Protein AF-A0A9Q9ZU65-F1 (afdb_monomer_lite)

InterPro domains:
  IPR003599 Immunoglobulin domain subtype [SM00409] (17-124)
  IPR003599 Immunoglobulin domain subtype [SM00409] (127-233)
  IPR007110 Immunoglobulin-like domain [PS50835] (27-116)
  IPR007110 Immunoglobulin-like domain [PS50835] (135-231)
  IPR013106 Immunoglobulin V-set domain [PF07686] (28-121)
  IPR013106 Immunoglobulin V-set domain [PF07686] (133-231)
  IPR013106 Immunoglobulin V-set domain [SM00406] (21-107)
  IPR013106 Immunoglobulin V-set domain [SM00406] (137-216)
  IPR051713 T-cell Activation and Immune Regulation Protein [PTHR25466] (132-226)

Foldseek 3Di:
DDDDDDDDDDDDDDDPPPPDDDWPPFQFQADFLVQDDPQKKKWKWFDDPPDTHTQAMPPHDPDDPDPPPDPSVVQWDAPVVCVLQRGRGITGPPDDPVVFGKMKMFMDRNHDTPDMDIDTDDDDDDVDPPAAEAQAKDWFWDADDLVVVPAFKWKFKDDVPATLWIDGPLDT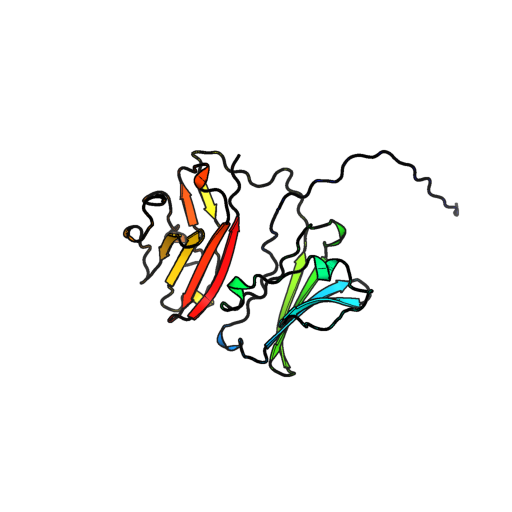DLVPHDPVNRVQWDAPSVCVNVRTRIIMGGRHDPVVFAKMKMWMDDPNRTNGIDIGGHHHD

pLDDT: mean 74.81, std 20.59, range [20.69, 97.31]

Radius of gyration: 21.29 Å; chains: 1; bounding box: 52×50×66 Å

Secondary structure (DSSP, 8-state):
-----------------------------B--GGG--TTEEEEEEEE-SS-EEEEEEES--S----TT--HHHHHEEE-HHHHTTTB-PEEESS--GGG-EEEEEEEEETTEEEEEEEEEE-----SS--EEPTT-EEEE--B--GGGGGS-EEEEEEETTEEEEEEETTEEEGGGS-GGGTTTEEE-HHHHTTTB--EEEES--GGG-EEEEEEEEETTEEEEEEEEEEEE-

Sequence (233 aa):
MTCLFLLRFDCAEFFKPVIRSGTFSGFACHVPPNLITEDLKVEWRRTTRNSDSLVHQYPDSESQTDEEQQDNQKRAHFFTEHIKCGNFSLRLDDLRAEDAGEYTCTVHSKRDCVFSAKTKLILKFFMTGQVYPLGGSVDLLCQIDKSLLENSLKVEWRRAETLVHLYQDGKSQAEEQHQDYHKRAHFLKKKIKDGNFSLHLKKLRAGDEGVYRCIVYKDQDCVFSADAELNLG

Structure (mmCIF, N/CA/C/O backbone):
data_AF-A0A9Q9ZU65-F1
#
_entry.id   AF-A0A9Q9ZU65-F1
#
loop_
_atom_site.group_PDB
_atom_site.id
_atom_site.type_symbol
_atom_site.label_atom_id
_atom_site.label_alt_id
_atom_site.label_comp_id
_atom_site.label_asym_id
_atom_site.label_entity_id
_atom_site.label_seq_id
_atom_site.pdbx_PDB_ins_code
_atom_site.Cartn_x
_atom_site.Cartn_y
_atom_site.Cartn_z
_atom_site.occupancy
_atom_site.B_iso_or_equiv
_atom_site.auth_seq_id
_atom_site.auth_comp_id
_atom_site.auth_asym_id
_atom_site.auth_atom_id
_atom_site.pdbx_PDB_model_num
ATOM 1 N N . MET A 1 1 ? 24.092 -35.727 42.917 1.00 34.03 1 MET A N 1
ATOM 2 C CA . MET A 1 1 ? 24.253 -34.845 41.742 1.00 34.03 1 MET A CA 1
ATOM 3 C C . MET A 1 1 ? 23.241 -33.726 41.881 1.00 34.03 1 MET A C 1
ATOM 5 O O . MET A 1 1 ? 22.096 -33.882 41.485 1.00 34.03 1 MET A O 1
ATOM 9 N N . THR A 1 2 ? 23.658 -32.651 42.546 1.00 20.69 2 THR A N 1
ATOM 10 C CA . THR A 1 2 ? 22.838 -31.476 42.853 1.00 20.69 2 THR A CA 1
ATOM 11 C C . THR A 1 2 ? 23.765 -30.255 42.845 1.00 20.69 2 THR A C 1
ATOM 13 O O . THR A 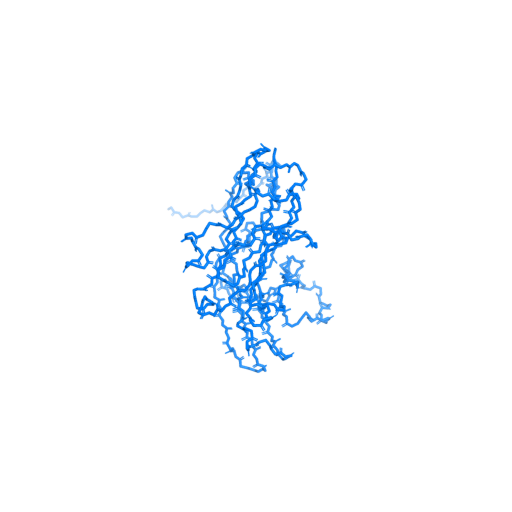1 2 ? 24.826 -30.322 43.454 1.00 20.69 2 THR A O 1
ATOM 16 N N . CYS A 1 3 ? 23.346 -29.224 42.100 1.00 22.45 3 CYS A N 1
ATOM 17 C CA . CYS A 1 3 ? 23.694 -27.789 42.068 1.00 22.45 3 CYS A CA 1
ATOM 18 C C . CYS A 1 3 ? 25.090 -27.268 42.485 1.00 22.45 3 CYS A C 1
ATOM 20 O O . CYS A 1 3 ? 25.502 -27.468 43.619 1.00 22.45 3 CYS A O 1
ATOM 22 N N . LEU A 1 4 ? 25.678 -26.365 41.676 1.00 23.33 4 LEU A N 1
ATOM 23 C CA . LEU A 1 4 ? 25.598 -24.903 41.902 1.00 23.33 4 LEU A CA 1
ATOM 24 C C . LEU A 1 4 ? 26.113 -24.083 40.691 1.00 23.33 4 LEU A C 1
ATOM 26 O O . LEU A 1 4 ? 26.919 -24.548 39.894 1.00 23.33 4 LEU A O 1
ATOM 30 N N . PHE A 1 5 ? 25.589 -22.862 40.594 1.00 27.23 5 PHE A N 1
ATOM 31 C CA . PHE A 1 5 ? 25.748 -21.811 39.585 1.00 27.23 5 PHE A CA 1
ATOM 32 C C . PHE A 1 5 ? 27.158 -21.188 39.518 1.00 27.23 5 PHE A C 1
ATOM 34 O O . PHE A 1 5 ? 27.820 -21.087 40.545 1.00 27.23 5 PHE A O 1
ATOM 41 N N . LEU A 1 6 ? 27.553 -20.633 38.360 1.00 23.19 6 LEU A N 1
ATOM 42 C CA . LEU A 1 6 ? 27.646 -19.175 38.124 1.00 23.19 6 LEU A CA 1
ATOM 43 C C . LEU A 1 6 ? 28.293 -18.850 36.765 1.00 23.19 6 LEU A C 1
ATOM 45 O O . LEU A 1 6 ? 29.270 -19.460 36.339 1.00 23.19 6 LEU A O 1
ATOM 49 N N . LEU A 1 7 ? 27.697 -17.856 36.107 1.00 24.62 7 LEU A N 1
ATOM 50 C CA . LEU A 1 7 ? 28.139 -17.213 34.874 1.00 24.62 7 LEU A CA 1
ATOM 51 C C . LEU A 1 7 ? 29.523 -16.574 35.041 1.00 24.62 7 LEU A C 1
ATOM 53 O O . LEU A 1 7 ? 29.805 -15.950 36.063 1.00 24.62 7 LEU A O 1
ATOM 57 N N . ARG A 1 8 ? 30.320 -16.609 33.972 1.00 21.86 8 ARG A N 1
ATOM 58 C CA . ARG A 1 8 ? 31.339 -15.592 33.712 1.00 21.86 8 ARG A CA 1
ATOM 59 C C . ARG A 1 8 ? 31.101 -15.041 32.308 1.00 21.86 8 ARG A C 1
ATOM 61 O O . ARG A 1 8 ? 31.278 -15.756 31.326 1.00 21.86 8 ARG A O 1
ATOM 68 N N . PHE A 1 9 ? 30.629 -13.800 32.251 1.00 28.25 9 PHE A N 1
ATOM 69 C CA . PHE A 1 9 ? 30.737 -12.937 31.079 1.00 28.25 9 PHE A CA 1
ATOM 70 C C . PHE A 1 9 ? 32.116 -12.270 31.104 1.00 28.25 9 PHE A C 1
ATOM 72 O O . PHE A 1 9 ? 32.580 -11.923 32.185 1.00 28.25 9 PHE A O 1
ATOM 79 N N . ASP A 1 10 ? 32.747 -12.152 29.934 1.00 22.72 10 ASP A N 1
ATOM 80 C CA . ASP A 1 10 ? 33.476 -10.967 29.439 1.00 22.72 10 ASP A CA 1
ATOM 81 C C . ASP A 1 10 ? 34.020 -11.318 28.039 1.00 22.72 10 ASP A C 1
ATOM 83 O O . ASP A 1 10 ? 34.776 -12.271 27.872 1.00 22.72 10 ASP A O 1
ATOM 87 N N . CYS A 1 11 ? 33.386 -10.821 26.975 1.00 23.86 11 CYS A N 1
ATOM 88 C CA . CYS A 1 11 ? 33.580 -9.526 26.300 1.00 23.86 11 CYS A CA 1
ATOM 89 C C . CYS A 1 11 ? 34.581 -9.630 25.137 1.00 23.86 11 CYS A C 1
ATOM 91 O O . CYS A 1 11 ? 35.787 -9.484 25.306 1.00 23.86 11 CYS A O 1
ATOM 93 N N . ALA A 1 12 ? 34.040 -9.842 23.935 1.00 23.02 12 ALA A N 1
ATOM 94 C CA . ALA A 1 12 ? 34.649 -9.411 22.685 1.00 23.02 12 ALA A CA 1
ATOM 95 C C . ALA A 1 12 ? 33.543 -8.788 21.823 1.00 23.02 12 ALA A C 1
ATOM 97 O O . ALA A 1 12 ? 32.520 -9.410 21.537 1.00 23.02 12 ALA A O 1
ATOM 98 N N . GLU A 1 13 ? 33.747 -7.514 21.513 1.00 28.47 13 GLU A N 1
ATOM 99 C CA . GLU A 1 13 ? 32.989 -6.682 20.587 1.00 28.47 13 GLU A CA 1
ATOM 100 C C . GLU A 1 13 ? 32.884 -7.315 19.182 1.00 28.47 13 GLU A C 1
ATOM 102 O O . GLU A 1 13 ? 33.637 -8.226 18.848 1.00 28.47 13 GLU A O 1
ATOM 107 N N . PHE A 1 14 ? 32.018 -6.735 18.335 1.00 26.73 14 PHE A N 1
ATOM 108 C CA . PHE A 1 14 ? 31.753 -7.065 16.919 1.00 26.73 14 PHE A CA 1
ATOM 109 C C . PHE A 1 14 ? 30.890 -8.325 16.726 1.00 26.73 14 PHE A C 1
ATOM 111 O O . PHE A 1 14 ? 31.333 -9.447 16.899 1.00 26.73 14 PHE A O 1
ATOM 118 N N . PHE A 1 15 ? 29.614 -8.253 16.355 1.00 23.23 15 PHE A N 1
ATOM 119 C CA . PHE A 1 15 ? 28.981 -7.410 15.347 1.00 23.23 15 PHE A CA 1
ATOM 120 C C . PHE A 1 15 ? 27.607 -6.960 15.856 1.00 23.23 15 PHE A C 1
ATOM 122 O O . PHE A 1 15 ? 26.770 -7.794 16.189 1.00 23.23 15 PHE A O 1
ATOM 129 N N . LYS A 1 16 ? 27.321 -5.653 15.836 1.00 22.53 16 LYS A N 1
ATOM 130 C CA . LYS A 1 16 ? 25.926 -5.219 15.699 1.00 22.53 16 LYS A CA 1
ATOM 131 C C . LYS A 1 16 ? 25.520 -5.618 14.277 1.00 22.53 16 LYS A C 1
ATOM 133 O O . LYS A 1 16 ? 26.135 -5.083 13.350 1.00 22.53 16 LYS A O 1
ATOM 138 N N . PRO A 1 17 ? 24.581 -6.553 14.046 1.00 24.89 17 PRO A N 1
ATOM 139 C CA . PRO A 1 17 ? 24.032 -6.697 12.710 1.00 24.89 17 PRO A CA 1
ATOM 140 C C . PRO A 1 17 ? 23.406 -5.346 12.371 1.00 24.89 17 PRO A C 1
ATOM 142 O O . PRO A 1 17 ? 22.475 -4.896 13.033 1.00 24.89 17 PRO A O 1
ATOM 145 N N . VAL A 1 18 ? 23.994 -4.646 11.404 1.00 27.64 18 VAL A N 1
ATOM 146 C CA . VAL A 1 18 ? 23.416 -3.414 10.880 1.00 27.64 18 VAL A CA 1
ATOM 147 C C . VAL A 1 18 ? 22.158 -3.842 10.140 1.00 27.64 18 VAL A C 1
ATOM 149 O O . VAL A 1 18 ? 22.225 -4.354 9.024 1.00 27.64 18 VAL A O 1
ATOM 152 N N . ILE A 1 19 ? 21.011 -3.678 10.788 1.00 31.47 19 ILE A N 1
ATOM 153 C CA . ILE A 1 19 ? 19.705 -3.882 10.175 1.00 31.47 19 ILE A CA 1
ATOM 154 C C . ILE A 1 19 ? 19.478 -2.660 9.287 1.00 31.47 19 ILE A C 1
ATOM 156 O O . ILE A 1 19 ? 19.021 -1.613 9.733 1.00 31.47 19 ILE A O 1
ATOM 160 N N . ARG A 1 20 ? 19.905 -2.750 8.023 1.00 28.86 20 ARG A N 1
ATOM 161 C CA . ARG A 1 20 ? 19.549 -1.749 7.013 1.00 28.86 20 ARG A CA 1
ATOM 162 C C . ARG A 1 20 ? 18.146 -2.056 6.507 1.00 28.86 20 ARG A C 1
ATOM 164 O O . ARG A 1 20 ? 17.928 -3.153 6.004 1.00 28.86 20 ARG A O 1
ATOM 171 N N . SER A 1 21 ? 17.257 -1.075 6.692 1.00 31.67 21 SER A N 1
ATOM 172 C CA . SER A 1 21 ? 15.907 -0.915 6.127 1.00 31.67 21 SER A CA 1
ATOM 173 C C . SER A 1 21 ? 15.373 -2.151 5.401 1.00 31.67 21 SER A C 1
ATOM 175 O O . SER A 1 21 ? 15.441 -2.276 4.182 1.00 31.67 21 SER A O 1
ATOM 177 N N . GLY A 1 22 ? 14.874 -3.106 6.179 1.00 35.72 22 GLY A N 1
ATOM 178 C CA . GLY A 1 22 ? 13.952 -4.112 5.682 1.00 35.72 22 GLY A CA 1
ATOM 179 C C . GLY A 1 22 ? 12.593 -3.783 6.268 1.00 35.72 22 GLY A C 1
ATOM 180 O O . GLY A 1 22 ? 12.346 -4.086 7.433 1.00 35.72 22 GLY A O 1
ATOM 181 N N . THR A 1 23 ? 11.723 -3.140 5.496 1.00 37.06 23 THR A N 1
ATOM 182 C CA . THR A 1 23 ? 10.328 -2.935 5.889 1.00 37.06 23 THR A CA 1
ATOM 183 C C . THR A 1 23 ? 9.626 -4.295 5.940 1.00 37.06 23 THR A C 1
ATOM 185 O O . THR A 1 23 ? 9.401 -4.952 4.925 1.00 37.06 23 THR A O 1
ATOM 188 N N . PHE A 1 24 ? 9.280 -4.763 7.142 1.00 39.81 24 PHE A N 1
ATOM 189 C CA . PHE A 1 24 ? 8.404 -5.923 7.300 1.00 39.81 24 PHE A CA 1
ATOM 190 C C . PHE A 1 24 ? 6.954 -5.492 7.032 1.00 39.81 24 PHE A C 1
ATOM 192 O O . PHE A 1 24 ? 6.238 -5.063 7.933 1.00 39.81 24 PHE A O 1
ATOM 199 N N . SER A 1 25 ? 6.508 -5.597 5.779 1.00 38.84 25 SER A N 1
ATOM 200 C CA . SER A 1 25 ? 5.092 -5.464 5.409 1.00 38.84 25 SER A CA 1
ATOM 201 C C . SER A 1 25 ? 4.349 -6.762 5.756 1.00 38.84 25 SER A C 1
ATOM 203 O O . SER A 1 25 ? 4.224 -7.669 4.934 1.00 38.84 25 SER A O 1
ATOM 205 N N . GLY A 1 26 ? 3.937 -6.908 7.019 1.00 42.56 26 GLY A N 1
ATOM 206 C CA . GLY A 1 26 ? 3.253 -8.120 7.499 1.00 42.56 26 GLY A CA 1
ATOM 207 C C . GLY A 1 26 ? 2.200 -7.907 8.589 1.00 42.56 26 GLY A C 1
ATOM 208 O O . GLY A 1 26 ? 1.626 -8.877 9.083 1.00 42.56 26 GLY A O 1
ATOM 209 N N . PHE A 1 27 ? 1.906 -6.663 8.962 1.00 52.34 27 PHE A N 1
ATOM 210 C CA . PHE A 1 27 ? 0.894 -6.347 9.972 1.00 52.34 27 PHE A CA 1
ATOM 211 C C . PHE A 1 27 ? -0.294 -5.634 9.346 1.00 52.34 27 PHE A C 1
ATOM 213 O O . PHE A 1 27 ? -0.551 -4.475 9.649 1.00 52.34 27 PHE A O 1
ATOM 220 N N . ALA A 1 28 ? -0.997 -6.310 8.440 1.00 63.44 28 ALA A N 1
ATOM 221 C CA . ALA A 1 28 ? -2.164 -5.727 7.797 1.00 63.44 28 ALA A CA 1
ATOM 222 C C . ALA A 1 28 ? -3.278 -5.501 8.835 1.00 63.44 28 ALA A C 1
ATOM 224 O O . ALA A 1 28 ? -3.987 -6.434 9.206 1.00 63.44 28 ALA A O 1
ATOM 225 N N . CYS A 1 29 ? -3.426 -4.262 9.303 1.00 75.62 29 CYS A N 1
ATOM 226 C CA . CYS A 1 29 ? -4.649 -3.803 9.952 1.00 75.62 29 CYS A CA 1
ATOM 227 C C . CYS A 1 29 ? -5.366 -2.897 8.966 1.00 75.62 29 CYS A C 1
ATOM 229 O O . CYS A 1 29 ? -5.084 -1.703 8.862 1.00 75.62 29 CYS A O 1
ATOM 231 N N . HIS A 1 30 ? -6.221 -3.523 8.167 1.00 74.06 30 HIS A N 1
ATOM 232 C CA . HIS A 1 30 ? -6.981 -2.841 7.143 1.00 74.06 30 HIS A CA 1
ATOM 233 C C . HIS A 1 30 ? -8.433 -2.723 7.590 1.00 74.06 30 HIS A C 1
ATOM 235 O O . HIS A 1 30 ? -9.111 -3.729 7.798 1.00 74.06 30 HIS A O 1
ATOM 241 N N . VAL A 1 31 ? -8.879 -1.487 7.770 1.00 73.50 31 VAL A N 1
ATOM 242 C CA . VAL A 1 31 ? -10.226 -1.149 8.211 1.00 73.50 31 VAL A CA 1
ATOM 243 C C . VAL A 1 31 ? -11.068 -0.851 6.975 1.00 73.50 31 VAL A C 1
ATOM 245 O O . VAL A 1 31 ? -10.691 0.022 6.192 1.00 73.50 31 VAL A O 1
ATOM 248 N N . PRO A 1 32 ? -12.200 -1.551 6.783 1.00 66.44 32 PRO A N 1
ATOM 249 C CA . PRO A 1 32 ? -13.138 -1.246 5.715 1.00 66.44 32 PRO A CA 1
ATOM 250 C C . PRO A 1 32 ? -13.520 0.246 5.690 1.00 66.44 32 PRO A C 1
ATOM 252 O O . PRO A 1 32 ? -13.779 0.811 6.756 1.00 66.44 32 PRO A O 1
ATOM 255 N N . PRO A 1 33 ? -13.626 0.881 4.507 1.00 66.75 33 PRO A N 1
ATOM 256 C CA . PRO A 1 33 ? -13.891 2.319 4.392 1.00 66.75 33 PRO A CA 1
ATOM 257 C C . PRO A 1 33 ? -15.133 2.794 5.156 1.00 66.75 33 PRO A C 1
ATOM 259 O O . PRO A 1 33 ? -15.129 3.864 5.753 1.00 66.75 33 PRO A O 1
ATOM 262 N N . ASN A 1 34 ? -16.183 1.969 5.209 1.00 69.31 34 ASN A N 1
ATOM 263 C CA . ASN A 1 34 ? -17.441 2.275 5.896 1.00 69.31 34 ASN A CA 1
ATOM 264 C C . ASN A 1 34 ? -17.324 2.357 7.428 1.00 69.31 34 ASN A C 1
ATOM 266 O O . ASN A 1 34 ? -18.283 2.759 8.082 1.00 69.31 34 ASN A O 1
ATOM 270 N N . LEU A 1 35 ? -16.195 1.932 7.997 1.00 68.25 35 LEU A N 1
ATOM 271 C CA . LEU A 1 35 ? -15.914 2.003 9.430 1.00 68.25 35 LEU A CA 1
ATOM 272 C C . LEU A 1 35 ? -14.969 3.159 9.784 1.00 68.25 35 LEU A C 1
ATOM 274 O O . LEU A 1 35 ? -14.700 3.361 10.962 1.00 68.25 35 LEU A O 1
ATOM 278 N N . ILE A 1 36 ? -14.464 3.915 8.802 1.00 72.56 36 ILE A N 1
ATOM 279 C CA . ILE A 1 36 ? -13.581 5.061 9.042 1.00 72.56 36 ILE A CA 1
ATOM 280 C C . ILE A 1 36 ? -14.442 6.284 9.372 1.00 72.56 36 ILE A C 1
ATOM 282 O O . ILE A 1 36 ? -14.911 6.993 8.484 1.00 72.56 36 ILE A O 1
ATOM 286 N N . THR A 1 37 ? -14.677 6.512 10.662 1.00 76.31 3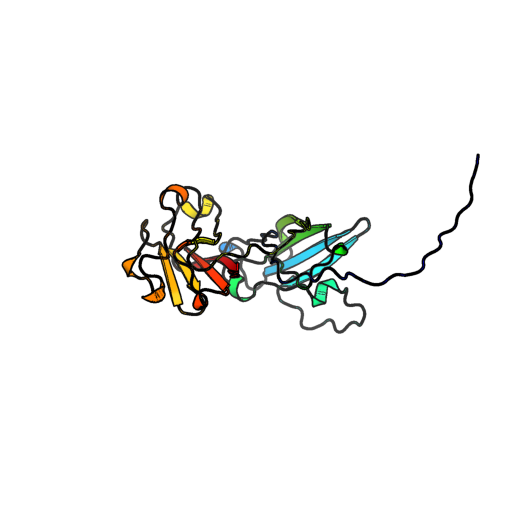7 THR A N 1
ATOM 287 C CA . THR A 1 37 ? -15.451 7.643 11.194 1.00 76.31 37 THR A CA 1
ATOM 288 C C . THR A 1 37 ? -14.566 8.587 12.016 1.00 76.31 37 THR A C 1
ATOM 290 O O . THR A 1 37 ? -13.442 8.241 12.372 1.00 76.31 37 THR A O 1
ATOM 293 N N . GLU A 1 38 ? -15.048 9.794 12.332 1.00 75.38 38 GLU A N 1
ATOM 294 C CA . GLU A 1 38 ? -14.278 10.782 13.119 1.00 75.38 38 GLU A CA 1
ATOM 295 C C . GLU A 1 38 ? -13.932 10.297 14.539 1.00 75.38 38 GLU A C 1
ATOM 297 O O . GLU A 1 38 ? -12.952 10.733 15.134 1.00 75.38 38 GLU A O 1
ATOM 302 N N . ASP A 1 39 ? -14.727 9.377 15.082 1.00 81.81 39 ASP A N 1
ATOM 303 C CA . ASP A 1 39 ? -14.559 8.768 16.402 1.00 81.81 39 ASP A CA 1
ATOM 304 C C . ASP A 1 39 ? -13.771 7.446 16.373 1.00 81.81 39 ASP A C 1
ATOM 306 O O . ASP A 1 39 ? -13.730 6.730 17.379 1.00 81.81 39 ASP A O 1
ATOM 310 N N . LEU A 1 40 ? -13.176 7.097 15.228 1.00 85.12 40 LEU A N 1
ATOM 311 C CA . LEU A 1 40 ? -12.389 5.881 15.074 1.00 85.12 40 LEU A CA 1
ATOM 312 C C . LEU A 1 40 ? -11.139 5.937 15.957 1.00 85.12 40 LEU A C 1
ATOM 314 O O . LEU A 1 40 ? -10.304 6.831 15.817 1.00 85.12 40 LEU A O 1
ATOM 318 N N . LYS A 1 41 ? -10.964 4.917 16.799 1.00 89.44 41 LYS A N 1
ATOM 319 C CA . LYS A 1 41 ? -9.737 4.705 17.568 1.00 89.44 41 LYS A CA 1
ATOM 320 C C . LYS A 1 41 ? -9.087 3.389 17.168 1.00 89.44 41 LYS A C 1
ATOM 322 O O . LYS A 1 41 ? -9.734 2.345 17.224 1.00 89.44 41 LYS A O 1
ATOM 327 N N . VAL A 1 42 ? -7.805 3.414 16.817 1.00 88.31 42 VAL A N 1
ATOM 328 C CA . VAL A 1 42 ? -7.039 2.197 16.506 1.00 88.31 42 VAL A CA 1
ATOM 329 C C . VAL A 1 42 ? -5.904 2.043 17.500 1.00 88.31 42 VAL A C 1
ATOM 331 O O . VAL A 1 42 ? -5.136 2.973 17.704 1.00 88.31 42 VAL A O 1
ATOM 334 N N . GLU A 1 43 ? -5.779 0.870 18.107 1.00 89.75 43 GLU A N 1
ATOM 335 C CA . GLU A 1 43 ? -4.707 0.544 19.042 1.00 89.75 43 GLU A CA 1
ATOM 336 C C . GLU A 1 43 ? -3.906 -0.650 18.536 1.00 89.75 43 GLU A C 1
ATOM 338 O O . GLU A 1 43 ? -4.464 -1.700 18.211 1.00 89.75 43 GLU A O 1
ATOM 343 N N . TRP A 1 44 ? -2.583 -0.514 18.547 1.00 88.12 44 TRP A N 1
ATOM 344 C CA . TRP A 1 44 ? -1.670 -1.640 18.434 1.00 88.12 44 TRP A CA 1
ATOM 345 C C . TRP A 1 44 ? -1.127 -1.997 19.805 1.00 88.12 44 TRP A C 1
ATOM 347 O O . TRP A 1 44 ? -0.509 -1.172 20.479 1.00 88.12 44 TRP A O 1
ATOM 357 N N . ARG A 1 45 ? -1.317 -3.250 20.206 1.00 87.62 45 ARG A N 1
ATOM 358 C CA . ARG A 1 45 ? -0.791 -3.795 21.458 1.00 87.62 45 ARG A CA 1
ATOM 359 C C . ARG A 1 45 ? 0.125 -4.965 21.176 1.00 87.62 45 ARG A C 1
ATOM 361 O O . ARG A 1 45 ? -0.141 -5.763 20.283 1.00 87.62 45 ARG A O 1
ATOM 368 N N . ARG A 1 46 ? 1.198 -5.080 21.948 1.00 86.00 46 ARG A N 1
ATOM 369 C CA . ARG A 1 46 ? 2.078 -6.244 21.931 1.00 86.00 46 ARG A CA 1
ATOM 370 C C . ARG A 1 46 ? 1.707 -7.148 23.092 1.00 86.00 46 ARG A C 1
ATOM 372 O O . ARG A 1 46 ? 1.746 -6.721 24.244 1.00 86.00 46 ARG A O 1
ATOM 379 N N . THR A 1 47 ? 1.410 -8.400 22.784 1.00 82.31 47 THR A N 1
ATOM 380 C CA . THR A 1 47 ? 1.140 -9.408 23.803 1.00 82.31 47 THR A CA 1
ATOM 381 C C . THR A 1 47 ? 2.461 -9.988 24.287 1.00 82.31 47 THR A C 1
ATOM 383 O O . THR A 1 47 ? 3.228 -10.594 23.531 1.00 82.31 47 THR A O 1
ATOM 386 N N . THR A 1 48 ? 2.743 -9.783 25.568 1.00 74.12 48 THR A N 1
ATOM 387 C CA . THR A 1 48 ? 3.862 -10.411 26.277 1.00 74.12 48 THR A CA 1
ATOM 388 C C . THR A 1 48 ? 3.332 -11.499 27.209 1.00 74.12 4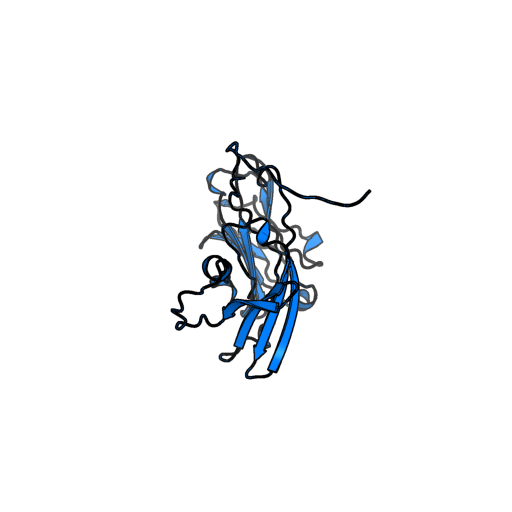8 THR A C 1
ATOM 390 O O . THR A 1 48 ? 2.127 -11.663 27.366 1.00 74.12 48 THR A O 1
ATOM 393 N N . ARG A 1 49 ? 4.220 -12.266 27.854 1.00 67.44 49 ARG A N 1
ATOM 394 C CA . ARG A 1 49 ? 3.807 -13.371 28.743 1.00 67.44 49 ARG A CA 1
ATOM 395 C C . ARG A 1 49 ? 2.885 -12.932 29.889 1.00 67.44 49 ARG A C 1
ATOM 397 O O . ARG A 1 49 ? 2.112 -13.754 30.362 1.00 67.44 49 ARG A O 1
ATOM 404 N N . ASN A 1 50 ? 2.979 -11.671 30.319 1.00 66.81 50 ASN A N 1
ATOM 405 C CA . ASN A 1 50 ? 2.344 -11.190 31.548 1.00 66.81 50 ASN A CA 1
ATOM 406 C C . ASN A 1 50 ? 1.426 -9.970 31.341 1.00 66.81 50 ASN A C 1
ATOM 408 O O . ASN A 1 50 ? 0.788 -9.549 32.300 1.00 66.81 50 ASN A O 1
ATOM 412 N N . SER A 1 51 ? 1.393 -9.363 30.148 1.00 75.31 51 SER A N 1
ATOM 413 C CA . SER A 1 51 ? 0.610 -8.146 29.881 1.00 75.31 51 SER A CA 1
ATOM 414 C C . SER A 1 51 ? 0.515 -7.831 28.382 1.00 75.31 51 SER A C 1
ATOM 416 O O . SER A 1 51 ? 1.397 -8.219 27.608 1.00 75.31 51 SER A O 1
ATOM 418 N N . ASP A 1 52 ? -0.511 -7.068 28.003 1.00 79.06 52 ASP A N 1
ATOM 419 C CA . ASP A 1 52 ? -0.666 -6.450 26.684 1.00 79.06 52 ASP A CA 1
ATOM 420 C C . ASP A 1 52 ? -0.231 -4.977 26.744 1.00 79.06 52 ASP A C 1
ATOM 422 O O . ASP A 1 52 ? -0.961 -4.110 27.236 1.00 79.06 52 ASP A O 1
ATOM 426 N N . SER A 1 53 ? 0.964 -4.676 26.231 1.00 84.44 53 SER A N 1
ATOM 427 C CA . SER A 1 53 ? 1.526 -3.322 26.266 1.00 84.44 53 SER A CA 1
ATOM 428 C C . SER A 1 53 ? 1.119 -2.516 25.030 1.00 84.44 53 SER A C 1
ATOM 430 O O . SER A 1 53 ? 1.242 -3.007 23.905 1.00 84.44 53 SER A O 1
ATOM 432 N N . LEU A 1 54 ? 0.666 -1.272 25.217 1.00 86.56 54 LEU A N 1
ATOM 433 C CA . LEU A 1 54 ? 0.326 -0.371 24.111 1.00 86.56 54 LEU A CA 1
ATOM 434 C C . LEU A 1 54 ? 1.591 0.033 23.344 1.00 86.56 54 LEU A C 1
ATOM 436 O O . LEU A 1 54 ? 2.531 0.571 23.924 1.00 86.56 54 LEU A O 1
ATOM 440 N N . VAL A 1 55 ? 1.595 -0.221 22.037 1.00 86.94 55 VAL A N 1
ATOM 441 C CA . VAL A 1 55 ? 2.705 0.100 21.134 1.00 86.94 55 VAL A CA 1
ATOM 442 C C . VAL A 1 55 ? 2.466 1.429 20.432 1.00 86.94 55 VAL A C 1
ATOM 444 O O . VAL A 1 55 ? 3.367 2.255 20.395 1.00 86.94 55 VAL A O 1
ATOM 447 N N . HIS A 1 56 ? 1.269 1.640 19.883 1.00 86.81 56 HIS A N 1
ATOM 448 C CA . HIS A 1 56 ? 0.906 2.880 19.197 1.00 86.81 56 HIS A CA 1
ATOM 449 C C . HIS A 1 56 ? -0.622 3.010 19.104 1.00 86.81 56 HIS A C 1
ATOM 451 O O . HIS A 1 56 ? -1.322 1.992 19.170 1.00 86.81 56 HIS A O 1
ATOM 457 N N . GLN A 1 57 ? -1.146 4.231 18.968 1.00 89.19 57 GLN A N 1
ATOM 458 C CA . GLN A 1 57 ? -2.589 4.475 18.873 1.00 89.19 57 GLN A CA 1
ATOM 459 C C . GLN A 1 57 ? -2.934 5.630 17.931 1.00 89.19 57 GLN A C 1
ATOM 461 O O . GLN A 1 57 ? -2.188 6.595 17.863 1.00 89.19 57 GLN A O 1
ATOM 466 N N . TYR A 1 58 ? -4.071 5.524 17.243 1.00 86.38 58 TYR A N 1
ATOM 467 C CA . TYR A 1 58 ? -4.660 6.562 16.396 1.00 86.38 58 TYR A CA 1
ATOM 468 C C . TYR A 1 58 ? -6.017 7.013 16.972 1.00 86.38 58 TYR A C 1
ATOM 470 O O . TYR A 1 58 ? -6.795 6.134 17.360 1.00 86.38 58 TYR A O 1
ATOM 478 N N . PRO A 1 59 ? -6.350 8.320 16.970 1.00 84.44 59 PRO A N 1
ATOM 479 C CA . PRO A 1 59 ? -5.455 9.441 16.671 1.00 84.44 59 PRO A CA 1
ATOM 480 C C . PRO A 1 59 ? -4.290 9.519 17.664 1.00 84.44 59 PRO A C 1
ATOM 482 O O . PRO A 1 59 ? -4.426 9.083 18.810 1.00 84.44 59 PRO A O 1
ATOM 485 N N . ASP A 1 60 ? -3.155 10.060 17.220 1.00 74.19 60 ASP A N 1
ATOM 486 C CA . ASP A 1 60 ? -1.993 10.244 18.089 1.00 74.19 60 ASP A CA 1
ATOM 487 C C . ASP A 1 60 ? -2.390 11.147 19.264 1.00 74.19 60 ASP A C 1
ATOM 489 O O . ASP A 1 60 ? -2.875 12.265 19.085 1.00 74.19 60 ASP A O 1
ATOM 493 N N . SER A 1 61 ? -2.222 10.662 20.492 1.00 60.31 61 SER A N 1
ATOM 494 C CA . SER A 1 61 ? -2.477 11.480 21.674 1.00 60.31 61 SER A CA 1
ATOM 495 C C . SER A 1 61 ? -1.329 12.472 21.863 1.00 60.31 61 SER A C 1
ATOM 497 O O . SER A 1 61 ? -0.222 12.053 22.196 1.00 60.31 61 SER A O 1
ATOM 499 N N . GLU A 1 62 ? -1.592 13.776 21.734 1.00 49.12 62 GLU A N 1
ATOM 500 C CA . GLU A 1 62 ? -0.606 14.845 21.996 1.00 49.12 62 GLU A CA 1
ATOM 501 C C . GLU A 1 62 ? -0.137 14.914 23.465 1.00 49.12 62 GLU A C 1
ATOM 503 O O . GLU A 1 62 ? 0.823 15.608 23.789 1.00 49.12 62 GLU A O 1
ATOM 508 N N . SER A 1 63 ? -0.777 14.178 24.375 1.00 43.22 63 SER A N 1
ATOM 509 C CA . SER A 1 63 ? -0.491 14.208 25.807 1.00 43.22 63 SER A CA 1
ATOM 510 C C . SER A 1 63 ? -0.093 12.829 26.331 1.00 43.22 63 SER A C 1
ATOM 512 O O . SER A 1 63 ? -0.952 12.060 26.756 1.00 43.22 63 SER A O 1
ATOM 514 N N . GLN A 1 64 ? 1.204 12.529 26.324 1.00 44.81 64 GLN A N 1
ATOM 515 C CA . GLN A 1 64 ? 1.852 11.742 27.382 1.00 44.81 64 GLN A CA 1
ATOM 516 C C . GLN A 1 64 ? 3.362 12.005 27.347 1.00 44.81 64 GLN A C 1
ATOM 518 O O . GLN A 1 64 ? 4.181 11.205 26.892 1.00 44.81 64 GLN A O 1
ATOM 523 N N . THR A 1 65 ? 3.713 13.204 27.812 1.00 40.94 65 THR A N 1
ATOM 524 C CA . THR A 1 65 ? 4.980 13.470 28.496 1.00 40.94 65 THR A CA 1
ATOM 525 C C . THR A 1 65 ? 4.966 12.711 29.819 1.00 40.94 65 THR A C 1
ATOM 527 O O . THR A 1 65 ? 4.665 13.297 30.850 1.00 40.94 65 THR A O 1
ATOM 530 N N . ASP A 1 66 ? 5.251 11.416 29.779 1.00 38.50 66 ASP A N 1
ATOM 531 C CA . ASP A 1 66 ? 5.669 10.673 30.961 1.00 38.50 66 ASP A CA 1
ATOM 532 C C . ASP A 1 66 ? 6.977 9.963 30.609 1.00 38.50 66 ASP A C 1
ATOM 534 O O . ASP A 1 66 ? 7.115 9.336 29.558 1.00 38.50 66 ASP A O 1
ATOM 538 N N . GLU A 1 67 ? 7.971 10.112 31.478 1.00 44.94 67 GLU A N 1
ATOM 539 C CA . GLU A 1 67 ? 9.356 9.659 31.295 1.00 44.94 67 GLU A CA 1
ATOM 540 C C . GLU A 1 67 ? 9.502 8.117 31.238 1.00 44.94 67 GLU A C 1
ATOM 542 O O . GLU A 1 67 ? 10.605 7.602 31.066 1.00 44.94 67 GLU A O 1
ATOM 547 N N . GLU A 1 68 ? 8.388 7.376 31.279 1.00 48.91 68 GLU A N 1
ATOM 548 C CA . GLU A 1 68 ? 8.285 5.916 31.142 1.00 48.91 68 GLU A CA 1
ATOM 549 C C . GLU A 1 68 ? 7.800 5.459 29.748 1.00 48.91 68 GLU A C 1
ATOM 551 O O . GLU A 1 68 ? 7.210 4.388 29.598 1.00 48.91 68 GLU A O 1
ATOM 556 N N . GLN A 1 69 ? 8.032 6.244 28.690 1.00 50.91 69 GLN A N 1
ATOM 557 C CA . GLN A 1 69 ? 7.735 5.794 27.323 1.00 50.91 69 GLN A CA 1
ATOM 558 C C . GLN A 1 69 ? 8.536 4.531 26.976 1.00 50.91 69 GLN A C 1
ATOM 560 O O . GLN A 1 69 ? 9.766 4.548 26.871 1.00 50.91 69 GLN A O 1
ATOM 565 N N . GLN A 1 70 ? 7.822 3.429 26.753 1.00 58.91 70 GLN A N 1
ATOM 566 C CA . GLN A 1 70 ? 8.398 2.165 26.310 1.00 58.91 70 GLN A CA 1
ATOM 567 C C . GLN A 1 70 ? 9.072 2.365 24.939 1.00 58.91 70 GLN A C 1
ATOM 569 O O . GLN A 1 70 ? 8.470 2.952 24.046 1.00 58.91 70 GLN A O 1
ATOM 574 N N . ASP A 1 71 ? 10.303 1.870 24.746 1.00 65.56 71 ASP A N 1
ATOM 575 C CA . ASP A 1 71 ? 11.140 2.103 23.542 1.00 65.56 71 ASP A CA 1
ATOM 576 C C . ASP A 1 71 ? 10.396 1.899 22.205 1.00 65.56 71 ASP A C 1
ATOM 578 O O . ASP A 1 71 ? 10.592 2.647 21.248 1.00 65.56 71 ASP A O 1
ATOM 582 N N . ASN A 1 72 ? 9.463 0.946 22.164 1.00 57.03 72 ASN A N 1
ATOM 583 C CA . ASN A 1 72 ? 8.652 0.661 20.983 1.00 57.03 72 ASN A CA 1
ATOM 584 C C . ASN A 1 72 ? 7.731 1.820 20.577 1.00 57.03 72 ASN A C 1
ATOM 586 O O . ASN A 1 72 ? 7.489 1.974 19.388 1.00 57.03 72 ASN A O 1
ATOM 590 N N . GLN A 1 73 ? 7.255 2.649 21.510 1.00 66.88 73 GLN A N 1
ATOM 591 C CA . GLN A 1 73 ? 6.401 3.804 21.198 1.00 66.88 73 GLN A CA 1
ATOM 592 C C . GLN A 1 73 ? 7.140 4.872 20.384 1.00 66.88 73 GLN A C 1
ATOM 594 O O . GLN A 1 73 ? 6.517 5.591 19.613 1.00 66.88 73 GLN A O 1
ATOM 599 N N . LYS A 1 74 ? 8.470 4.960 20.518 1.00 70.00 74 LYS A N 1
ATOM 600 C CA . LYS A 1 74 ? 9.292 5.933 19.779 1.00 70.00 74 LYS A CA 1
ATOM 601 C C . LYS A 1 74 ? 9.639 5.474 18.365 1.00 70.00 74 LYS A C 1
ATOM 603 O O . LYS A 1 74 ? 9.971 6.306 17.529 1.00 70.00 74 LYS A O 1
ATOM 608 N N . ARG A 1 75 ? 9.603 4.162 18.124 1.00 81.00 75 ARG A N 1
ATOM 609 C CA . ARG A 1 75 ? 9.954 3.525 16.844 1.00 81.00 75 ARG A CA 1
ATOM 610 C C . ARG A 1 75 ? 8.729 3.094 16.039 1.00 81.00 75 ARG A C 1
ATOM 612 O O . ARG A 1 75 ? 8.872 2.634 14.909 1.00 81.00 75 ARG A O 1
ATOM 619 N N . ALA A 1 76 ? 7.547 3.146 16.650 1.00 81.12 76 ALA A N 1
ATOM 620 C CA . ALA A 1 76 ? 6.297 2.706 16.063 1.00 81.12 76 ALA A CA 1
ATOM 621 C C . ALA A 1 76 ? 5.552 3.879 15.429 1.00 81.12 76 ALA A C 1
ATOM 623 O O . ALA A 1 76 ? 5.332 4.906 16.065 1.00 81.12 76 ALA A O 1
ATOM 624 N N . HIS A 1 77 ? 5.128 3.689 14.185 1.00 81.12 77 HIS A N 1
ATOM 625 C CA . HIS A 1 77 ? 4.463 4.710 13.389 1.00 81.12 77 HIS A CA 1
ATOM 626 C C . HIS A 1 77 ? 3.343 4.088 12.557 1.00 81.12 77 HIS A C 1
ATOM 628 O O . HIS A 1 77 ? 3.445 2.939 12.117 1.00 81.12 77 HIS A O 1
ATOM 634 N N . PHE A 1 78 ? 2.290 4.852 12.281 1.00 80.88 78 PHE A N 1
ATOM 635 C CA . PHE A 1 78 ? 1.374 4.527 11.190 1.00 80.88 78 PHE A CA 1
ATOM 636 C C . PHE A 1 78 ? 1.906 5.036 9.849 1.00 80.88 78 PHE A C 1
ATOM 638 O O . PHE A 1 78 ? 2.649 6.016 9.773 1.00 80.88 78 PHE A O 1
ATOM 645 N N . PHE A 1 79 ? 1.461 4.404 8.765 1.00 75.62 79 PHE A N 1
ATOM 646 C CA . PHE A 1 79 ? 1.602 4.954 7.418 1.00 75.62 79 PHE A CA 1
ATOM 647 C C . PHE A 1 79 ? 0.549 6.048 7.219 1.00 75.62 79 PHE A C 1
ATOM 649 O O . PHE A 1 79 ? -0.541 5.782 6.711 1.00 75.62 79 PHE A O 1
ATOM 656 N N . THR A 1 80 ? 0.846 7.269 7.666 1.00 76.69 80 THR A N 1
ATOM 657 C CA . THR A 1 80 ? -0.121 8.379 7.714 1.00 76.69 80 THR A CA 1
ATOM 658 C C . THR A 1 80 ? -0.761 8.668 6.353 1.00 76.69 80 THR A C 1
ATOM 660 O O . THR A 1 80 ? -1.975 8.862 6.280 1.00 76.69 80 THR A O 1
ATOM 663 N N . GLU A 1 81 ? -0.006 8.580 5.253 1.00 72.94 81 GLU A N 1
ATOM 664 C CA . GLU A 1 81 ? -0.541 8.697 3.887 1.00 72.94 81 GLU A CA 1
ATOM 665 C C . GLU A 1 81 ? -1.597 7.643 3.503 1.00 72.94 81 GLU A C 1
ATOM 667 O O . GLU A 1 81 ? -2.363 7.868 2.559 1.00 72.94 81 GLU A O 1
ATOM 672 N N . HIS A 1 82 ? -1.648 6.503 4.198 1.00 77.88 82 HIS A N 1
ATOM 673 C CA . HIS A 1 82 ? -2.529 5.377 3.883 1.00 77.88 82 HIS A CA 1
ATOM 674 C C . HIS A 1 82 ? -3.739 5.261 4.819 1.00 77.88 82 HIS A C 1
ATOM 676 O O . HIS A 1 82 ? -4.652 4.485 4.528 1.00 77.88 82 HIS A O 1
ATOM 682 N N . ILE A 1 83 ? -3.794 6.051 5.897 1.00 80.06 83 ILE A N 1
ATOM 683 C CA . ILE A 1 83 ? -4.899 6.041 6.871 1.00 80.06 83 ILE A CA 1
ATOM 684 C C . ILE A 1 83 ? -6.235 6.367 6.198 1.00 80.06 83 ILE A C 1
ATOM 686 O O . ILE A 1 83 ? -7.227 5.677 6.415 1.00 80.06 83 ILE A O 1
ATOM 690 N N . LYS A 1 84 ? -6.241 7.351 5.288 1.00 79.25 84 LYS A N 1
ATOM 691 C CA . LYS A 1 84 ? -7.414 7.707 4.466 1.00 79.25 84 LYS A CA 1
ATOM 692 C C . LYS A 1 84 ? -7.940 6.555 3.602 1.00 79.25 84 LYS A C 1
ATOM 694 O O . LYS A 1 84 ? -9.058 6.617 3.116 1.00 79.25 84 LYS A O 1
ATOM 699 N N . CYS A 1 85 ? -7.109 5.538 3.384 1.00 76.50 85 CYS A N 1
ATOM 700 C CA . CYS A 1 85 ? -7.430 4.333 2.636 1.00 76.50 85 CYS A CA 1
ATOM 701 C C . CYS A 1 85 ? -7.680 3.136 3.564 1.00 76.50 85 CYS A C 1
ATOM 703 O O . CYS A 1 85 ? -7.579 2.001 3.113 1.00 76.50 85 CYS A O 1
ATOM 705 N N . GLY A 1 86 ? -7.886 3.359 4.867 1.00 77.00 86 GLY A N 1
ATOM 706 C CA . GLY A 1 86 ? -8.140 2.307 5.850 1.00 77.00 86 GLY A CA 1
ATOM 707 C C . GLY A 1 86 ? -6.918 1.493 6.262 1.00 77.00 86 GLY A C 1
ATOM 708 O O . GLY A 1 86 ? -7.064 0.489 6.952 1.00 77.00 86 GLY A O 1
ATOM 709 N N . ASN A 1 87 ? -5.704 1.867 5.854 1.00 79.88 87 ASN A N 1
ATOM 710 C CA . ASN A 1 87 ? -4.501 1.143 6.249 1.00 79.88 87 ASN A CA 1
ATOM 711 C C . ASN A 1 87 ? -3.934 1.714 7.558 1.00 79.88 87 ASN A C 1
ATOM 713 O O . ASN A 1 87 ? -3.221 2.715 7.558 1.00 79.88 87 ASN A O 1
ATOM 717 N N . PHE A 1 88 ? -4.209 1.015 8.654 1.00 82.44 88 PHE A N 1
ATOM 718 C CA . PHE A 1 88 ? -3.671 1.288 9.986 1.00 82.44 88 PHE A CA 1
ATOM 719 C C . PHE A 1 88 ? -2.572 0.288 10.361 1.00 82.44 88 PHE A C 1
ATOM 721 O O . PHE A 1 88 ? -2.403 -0.072 11.526 1.00 82.44 88 PHE A O 1
ATOM 728 N N . SER A 1 89 ? -1.835 -0.220 9.373 1.00 81.25 89 SER A N 1
ATOM 729 C CA . SER A 1 89 ? -0.723 -1.136 9.626 1.00 81.25 89 SER A CA 1
ATOM 730 C C . SER A 1 89 ? 0.378 -0.444 10.426 1.00 81.25 89 SER A C 1
ATOM 732 O O . SER A 1 89 ? 0.697 0.722 10.189 1.00 81.25 89 SER A O 1
ATOM 734 N N . LEU A 1 90 ? 0.974 -1.185 11.359 1.00 81.81 90 LEU A N 1
ATOM 735 C CA . LEU A 1 90 ? 2.078 -0.705 12.181 1.00 81.81 90 LEU A CA 1
ATOM 736 C C . LEU A 1 90 ? 3.395 -0.779 11.399 1.00 81.81 90 LEU A C 1
ATOM 738 O O . LEU A 1 90 ? 3.780 -1.857 10.938 1.00 81.81 90 LEU A O 1
ATOM 742 N N . ARG A 1 91 ? 4.111 0.340 11.297 1.00 77.69 91 ARG A N 1
ATOM 743 C CA . ARG A 1 91 ? 5.527 0.381 10.919 1.00 77.69 91 ARG A CA 1
ATOM 744 C C . ARG A 1 91 ? 6.362 0.436 12.190 1.00 77.69 91 ARG A C 1
ATOM 746 O O . ARG A 1 91 ? 6.069 1.235 13.072 1.00 77.69 91 ARG A O 1
ATOM 753 N N . LEU A 1 92 ? 7.385 -0.407 12.281 1.00 78.44 92 LEU A N 1
ATOM 754 C CA . LEU A 1 92 ? 8.347 -0.382 13.378 1.00 78.44 92 LEU A CA 1
ATOM 755 C C . LEU A 1 92 ? 9.745 -0.174 12.793 1.00 78.44 92 LEU A C 1
ATOM 757 O O . LEU A 1 92 ? 10.217 -1.009 12.018 1.00 78.44 92 LEU A O 1
ATOM 761 N N . ASP A 1 93 ? 10.375 0.940 13.148 1.00 73.75 93 ASP A N 1
ATOM 762 C CA . ASP A 1 93 ? 11.705 1.325 12.679 1.00 73.75 93 ASP A CA 1
ATOM 763 C C . ASP A 1 93 ? 12.799 0.719 13.589 1.00 73.75 93 ASP A C 1
ATOM 765 O O . ASP A 1 93 ? 12.532 0.334 14.730 1.00 73.75 93 ASP A O 1
ATOM 769 N N . ASP A 1 94 ? 14.039 0.597 13.091 1.00 70.94 94 ASP A N 1
ATOM 770 C CA . ASP A 1 94 ? 15.178 0.003 13.830 1.00 70.94 94 ASP A CA 1
ATOM 771 C C . ASP A 1 94 ? 14.820 -1.345 14.492 1.00 70.94 94 ASP A C 1
ATOM 773 O O . ASP A 1 94 ? 14.944 -1.511 15.703 1.00 70.94 94 ASP A O 1
ATOM 777 N N . LEU A 1 95 ? 14.281 -2.291 13.711 1.00 72.31 95 LEU A N 1
ATOM 778 C CA . LEU A 1 95 ? 13.831 -3.594 14.219 1.00 72.31 95 LEU A CA 1
ATOM 779 C C . LEU A 1 95 ? 14.936 -4.298 15.013 1.00 72.31 95 LEU A C 1
ATOM 781 O O . LEU A 1 95 ? 16.059 -4.418 14.541 1.00 72.31 95 LEU A O 1
ATOM 785 N N . ARG A 1 96 ? 14.606 -4.845 16.181 1.00 76.88 96 ARG A N 1
ATOM 786 C CA . ARG A 1 96 ? 15.531 -5.597 17.046 1.00 76.88 96 ARG A CA 1
ATOM 787 C C . ARG A 1 96 ? 15.046 -7.022 17.204 1.00 76.88 96 ARG A C 1
ATOM 789 O O . ARG A 1 96 ? 13.851 -7.271 17.128 1.00 76.88 96 ARG A O 1
ATOM 796 N N . ALA A 1 97 ? 15.948 -7.959 17.508 1.00 72.56 97 ALA A N 1
ATOM 797 C CA . ALA A 1 97 ? 15.579 -9.356 17.787 1.00 72.56 97 ALA A CA 1
ATOM 798 C C . ALA A 1 97 ? 14.449 -9.470 18.834 1.00 72.56 97 ALA A C 1
ATOM 800 O O . ALA A 1 97 ? 13.572 -10.328 18.738 1.00 72.56 97 ALA A O 1
ATOM 801 N N . GLU A 1 98 ? 14.459 -8.553 19.799 1.00 77.75 98 GLU A N 1
ATOM 802 C CA . GLU A 1 98 ? 13.495 -8.428 20.889 1.00 77.75 98 GLU A CA 1
ATOM 803 C C . GLU A 1 98 ? 12.100 -7.979 20.451 1.00 77.75 98 GLU A C 1
ATOM 805 O O . GLU A 1 98 ? 11.169 -8.125 21.238 1.00 77.75 98 GLU A O 1
ATOM 810 N N . ASP A 1 99 ? 11.926 -7.467 19.231 1.00 78.62 99 ASP A N 1
ATOM 811 C CA . ASP A 1 99 ? 10.622 -7.062 18.696 1.00 78.62 99 ASP A CA 1
ATOM 812 C C . ASP A 1 99 ? 9.793 -8.264 18.238 1.00 78.62 99 ASP A C 1
ATOM 814 O O . ASP A 1 99 ? 8.567 -8.195 18.193 1.00 78.62 99 ASP A O 1
ATOM 818 N N . ALA A 1 100 ? 10.424 -9.411 17.961 1.00 80.75 100 ALA A N 1
ATOM 819 C CA . ALA A 1 100 ? 9.703 -10.625 17.593 1.00 80.75 100 ALA A CA 1
ATOM 820 C C . ALA A 1 100 ? 8.635 -10.982 18.648 1.00 80.75 100 ALA A C 1
ATOM 822 O O . ALA A 1 100 ? 8.889 -10.978 19.856 1.00 80.75 100 ALA A O 1
ATOM 823 N N . GLY A 1 101 ? 7.413 -11.289 18.216 1.00 82.31 101 GLY A N 1
ATOM 824 C CA . GLY A 1 101 ? 6.299 -11.492 19.144 1.00 82.31 101 GLY A CA 1
ATOM 825 C C . GLY A 1 101 ? 4.926 -11.351 18.505 1.00 82.31 101 GLY A C 1
ATOM 826 O O . GLY A 1 101 ? 4.814 -11.174 17.298 1.00 82.31 101 GLY A O 1
ATOM 827 N N . GLU A 1 102 ? 3.879 -11.468 19.317 1.00 85.62 102 GLU A N 1
ATOM 828 C CA . GLU A 1 102 ? 2.495 -11.288 18.874 1.00 85.62 102 GLU A CA 1
ATOM 829 C C . GLU A 1 102 ? 2.048 -9.839 19.091 1.00 85.62 102 GLU A C 1
ATOM 831 O O . GLU A 1 102 ? 2.290 -9.245 20.144 1.00 85.62 102 GLU A O 1
ATOM 836 N N . TYR A 1 103 ? 1.401 -9.286 18.073 1.00 85.81 103 TYR A N 1
ATOM 837 C CA . TYR A 1 103 ? 0.834 -7.951 18.044 1.00 85.81 103 TYR A CA 1
ATOM 838 C C . TYR A 1 103 ? -0.647 -8.059 17.691 1.00 85.81 103 TYR A C 1
ATOM 840 O O . TYR A 1 103 ? -1.042 -8.842 16.825 1.00 85.81 103 TYR A O 1
ATOM 848 N N . THR A 1 104 ? -1.463 -7.255 18.355 1.00 85.81 104 THR A N 1
ATOM 849 C CA . THR A 1 104 ? -2.904 -7.185 18.144 1.00 85.81 104 THR A CA 1
ATOM 850 C C . THR A 1 104 ? -3.263 -5.772 17.719 1.00 85.81 104 THR A C 1
ATOM 852 O O . THR A 1 104 ? -2.942 -4.821 18.431 1.00 85.81 104 THR A O 1
ATOM 855 N N . CYS A 1 105 ? -3.925 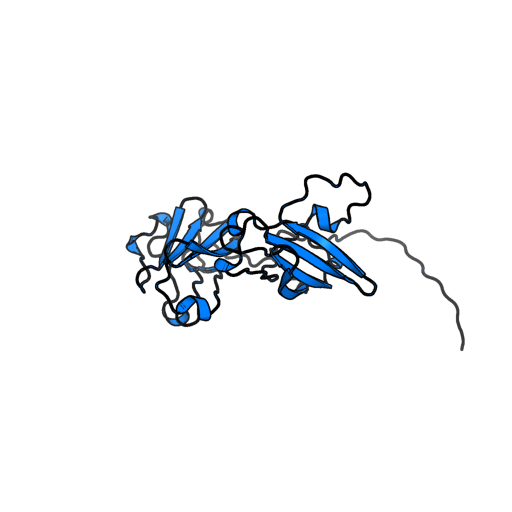-5.651 16.571 1.00 85.44 105 CYS A N 1
ATOM 856 C CA . CYS A 1 105 ? -4.639 -4.443 16.191 1.00 85.44 105 CYS A CA 1
ATOM 857 C C . CYS A 1 105 ? -6.065 -4.532 16.725 1.00 85.44 105 CYS A C 1
ATOM 859 O O . CYS A 1 105 ? -6.739 -5.546 16.511 1.00 85.44 105 CYS A O 1
ATOM 861 N N . THR A 1 106 ? -6.536 -3.473 17.368 1.00 87.06 106 THR A N 1
ATOM 862 C CA . THR A 1 106 ? -7.920 -3.349 17.821 1.00 87.06 106 THR A CA 1
ATOM 863 C C . THR A 1 106 ? -8.476 -2.018 17.350 1.00 87.06 106 THR A C 1
ATOM 865 O O . THR A 1 106 ? -7.863 -0.973 17.549 1.00 87.06 106 THR A O 1
ATOM 868 N N . VAL A 1 107 ? -9.636 -2.067 16.710 1.00 85.94 107 VAL A N 1
ATOM 869 C CA . VAL A 1 107 ? -10.311 -0.917 16.121 1.00 85.94 107 VAL A CA 1
ATOM 870 C C . VAL A 1 107 ? -11.619 -0.720 16.863 1.00 85.94 107 VAL A C 1
ATOM 872 O O . VAL A 1 107 ? -12.463 -1.620 16.926 1.00 85.94 107 VAL A O 1
ATOM 875 N N . HIS A 1 108 ? -11.778 0.470 17.418 1.00 85.19 108 HIS A N 1
ATOM 876 C CA . HIS A 1 108 ? -12.951 0.885 18.157 1.00 85.19 108 HIS A CA 1
ATOM 877 C C . HIS A 1 108 ? -13.699 1.971 17.388 1.00 85.19 108 HIS A C 1
ATOM 879 O O . HIS A 1 108 ? -13.090 2.921 16.901 1.00 85.19 108 HIS A O 1
ATOM 885 N N . SER A 1 109 ? -15.022 1.847 17.331 1.00 83.38 109 SER A N 1
ATOM 886 C CA . SER A 1 109 ? -15.921 2.950 16.987 1.00 83.38 109 SER A CA 1
ATOM 887 C C . SER A 1 109 ? -16.697 3.300 18.253 1.00 83.38 109 SER A C 1
ATOM 889 O O . SER A 1 109 ? -17.303 2.429 18.887 1.00 83.38 109 SER A O 1
ATOM 891 N N . LYS A 1 110 ? -16.628 4.560 18.683 1.00 79.81 110 LYS A N 1
ATOM 892 C CA . LYS A 1 110 ? -17.110 5.038 19.987 1.00 79.81 110 LYS A CA 1
ATOM 893 C C . LYS A 1 110 ? -16.526 4.239 21.159 1.00 79.81 110 LYS A C 1
ATOM 895 O O . LYS A 1 110 ? -15.427 4.520 21.624 1.00 79.81 110 LYS A O 1
ATOM 900 N N . ARG A 1 111 ? -17.290 3.274 21.681 1.00 74.56 111 ARG A N 1
ATOM 901 C CA . ARG A 1 111 ? -16.914 2.399 22.806 1.00 74.56 111 ARG A CA 1
A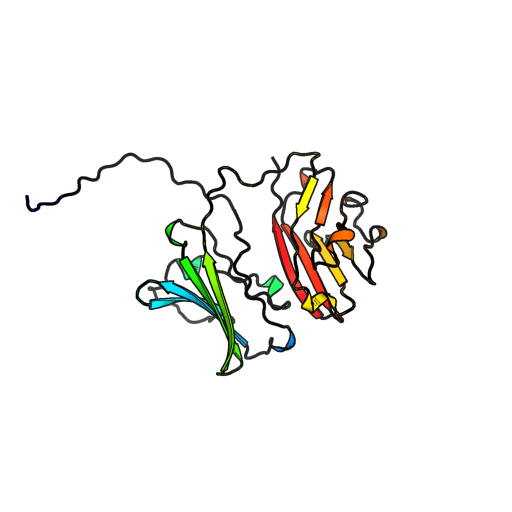TOM 902 C C . ARG A 1 111 ? -16.913 0.918 22.431 1.00 74.56 111 ARG A C 1
ATOM 904 O O . ARG A 1 111 ? -16.548 0.095 23.266 1.00 74.56 111 ARG A O 1
ATOM 911 N N . ASP A 1 112 ? -17.281 0.588 21.197 1.00 74.62 112 ASP A N 1
ATOM 912 C CA . ASP A 1 112 ? -17.430 -0.787 20.741 1.00 74.62 112 ASP A CA 1
ATOM 913 C C . ASP A 1 112 ? -16.204 -1.210 19.931 1.00 74.62 112 ASP A C 1
ATOM 915 O O . ASP A 1 112 ? -15.697 -0.458 19.099 1.00 74.62 112 ASP A O 1
ATOM 919 N N . CYS A 1 113 ? -15.712 -2.425 20.177 1.00 81.19 113 CYS A N 1
ATOM 920 C CA . CYS A 1 113 ? -14.697 -3.051 19.332 1.00 81.19 113 CYS A CA 1
ATOM 921 C C . CYS A 1 113 ? -15.371 -3.558 18.053 1.00 81.19 113 CYS A C 1
ATOM 923 O O . CYS A 1 113 ? -16.179 -4.485 18.107 1.00 81.19 113 CYS A O 1
ATOM 925 N N . VAL A 1 114 ? -15.049 -2.942 16.916 1.00 79.50 114 VAL A N 1
ATOM 926 C CA . VAL A 1 114 ? -15.658 -3.267 15.615 1.00 79.50 114 VAL A CA 1
ATOM 927 C C . VAL A 1 114 ? -14.779 -4.186 14.771 1.00 79.50 114 VAL A C 1
ATOM 929 O O . VAL A 1 114 ? -15.285 -4.896 13.904 1.00 79.50 114 VAL A O 1
ATOM 932 N N . PHE A 1 115 ? -13.470 -4.207 15.030 1.00 80.19 115 PHE A N 1
ATOM 933 C CA . PHE A 1 115 ? -12.527 -5.088 14.352 1.00 80.19 115 PHE A CA 1
ATOM 934 C C . PHE A 1 115 ? -11.318 -5.378 15.244 1.00 80.19 115 PHE A C 1
ATOM 936 O O . PHE A 1 115 ? -10.817 -4.499 15.942 1.00 80.19 115 PHE A O 1
ATOM 943 N N . SER A 1 116 ? -10.820 -6.612 15.206 1.00 80.31 116 SER A N 1
ATOM 944 C CA . SER A 1 116 ? -9.560 -6.972 15.850 1.00 80.31 116 SER A CA 1
ATOM 945 C C . SER A 1 116 ? -8.833 -8.039 15.044 1.00 80.31 116 SER A C 1
ATOM 947 O O . SER A 1 116 ? -9.447 -8.992 14.561 1.00 80.31 116 SER A O 1
ATOM 949 N N . ALA A 1 117 ? -7.520 -7.878 14.907 1.00 78.06 117 ALA A N 1
ATOM 950 C CA . ALA A 1 117 ? -6.665 -8.797 14.176 1.00 78.06 117 ALA A CA 1
ATOM 951 C C . ALA A 1 117 ? -5.371 -9.050 14.945 1.00 78.06 117 ALA A C 1
ATOM 953 O O . ALA A 1 117 ? -4.701 -8.119 15.392 1.00 78.06 117 ALA A O 1
ATOM 954 N N . LYS A 1 118 ? -5.001 -10.326 15.060 1.00 80.50 118 LYS A N 1
ATOM 955 C CA . LYS A 1 118 ? -3.737 -10.759 15.657 1.00 80.50 118 LYS A CA 1
ATOM 956 C C . LYS A 1 118 ? -2.743 -11.150 14.582 1.00 80.50 118 LYS A C 1
ATOM 958 O O . LYS A 1 118 ? -3.096 -11.791 13.594 1.00 80.50 118 LYS A O 1
ATOM 963 N N . THR A 1 119 ? -1.487 -10.800 14.801 1.00 73.81 119 THR A N 1
ATOM 964 C CA . THR A 1 119 ? -0.391 -11.098 13.887 1.00 73.81 119 THR A CA 1
ATOM 965 C C . THR A 1 119 ? 0.902 -11.321 14.659 1.00 73.81 119 THR A C 1
ATOM 967 O O . THR A 1 119 ? 1.098 -10.792 15.750 1.00 73.81 119 THR A O 1
ATOM 970 N N . LYS A 1 120 ? 1.797 -12.141 14.111 1.00 77.94 120 LYS A N 1
ATOM 971 C CA . LYS A 1 120 ? 3.057 -12.505 14.757 1.00 77.94 120 LYS A CA 1
ATOM 972 C C . LYS A 1 120 ? 4.232 -11.961 13.957 1.00 77.94 120 LYS A C 1
ATOM 974 O O . LYS A 1 120 ? 4.459 -12.383 12.825 1.00 77.94 120 LYS A O 1
ATOM 979 N N . LEU A 1 121 ? 5.015 -11.080 14.576 1.00 76.31 121 LEU A N 1
ATOM 980 C CA . LEU A 1 121 ? 6.300 -10.634 14.058 1.00 76.31 121 LEU A CA 1
ATOM 981 C C . LEU A 1 121 ? 7.293 -11.787 14.122 1.00 76.31 121 LEU A C 1
ATOM 983 O O . LEU A 1 121 ? 7.694 -12.225 15.204 1.00 76.31 121 LEU A O 1
ATOM 987 N N . ILE A 1 122 ? 7.708 -12.261 12.954 1.00 68.44 122 ILE A N 1
ATOM 988 C CA . ILE A 1 122 ? 8.801 -13.217 12.823 1.00 68.44 122 ILE A CA 1
ATOM 989 C C . ILE A 1 122 ? 9.926 -12.503 12.092 1.00 68.44 122 ILE A C 1
ATOM 991 O O . ILE A 1 122 ? 9.826 -12.231 10.896 1.00 68.44 122 ILE A O 1
ATOM 995 N N . LEU A 1 123 ? 11.005 -12.223 12.814 1.00 64.12 123 LEU A N 1
ATOM 996 C CA . LEU A 1 123 ? 12.204 -11.641 12.231 1.00 64.12 123 LEU A CA 1
ATOM 997 C C . LEU A 1 123 ? 12.925 -12.724 11.435 1.00 64.12 123 LEU A C 1
ATOM 999 O O . LEU A 1 123 ? 13.459 -13.684 11.991 1.00 64.12 123 LEU A O 1
ATOM 1003 N N . LYS A 1 124 ? 12.892 -12.586 10.112 1.00 56.53 124 LYS A N 1
ATOM 1004 C CA . LYS A 1 124 ? 13.675 -13.416 9.202 1.00 56.53 124 LYS A CA 1
ATOM 1005 C C . LYS A 1 124 ? 14.930 -12.640 8.840 1.00 56.53 124 LYS A C 1
ATOM 1007 O O . LYS A 1 124 ? 14.850 -11.596 8.201 1.00 56.53 124 LYS A O 1
ATOM 1012 N N . PHE A 1 125 ? 16.081 -13.152 9.256 1.00 49.78 125 PHE A N 1
ATOM 1013 C CA . PHE A 1 125 ? 17.366 -12.613 8.832 1.00 49.78 125 PHE A CA 1
ATOM 1014 C C . PHE A 1 125 ? 17.601 -13.003 7.371 1.00 49.78 125 PHE A C 1
ATOM 1016 O O . PHE A 1 125 ? 17.890 -14.160 7.067 1.00 49.78 125 PHE A O 1
ATOM 1023 N N . PHE A 1 126 ? 17.448 -12.044 6.461 1.00 45.31 126 PHE A N 1
ATOM 1024 C CA . PHE A 1 126 ? 17.938 -12.172 5.094 1.00 45.31 126 PHE A CA 1
ATOM 1025 C C . PHE A 1 126 ? 19.377 -11.656 5.074 1.00 45.31 126 PHE A C 1
ATOM 1027 O O . PHE A 1 126 ? 19.632 -10.524 5.473 1.00 45.31 126 PHE A O 1
ATOM 1034 N N . MET A 1 127 ? 20.325 -12.494 4.649 1.00 36.66 127 MET A N 1
ATOM 1035 C CA . MET A 1 127 ? 21.759 -12.166 4.679 1.00 36.66 127 MET A CA 1
ATOM 1036 C C . MET A 1 127 ? 22.165 -10.996 3.770 1.00 36.66 127 MET A C 1
ATOM 1038 O O . MET A 1 127 ? 23.282 -10.515 3.879 1.00 36.66 127 MET A O 1
ATOM 1042 N N . THR A 1 128 ? 21.268 -10.485 2.938 1.00 45.91 128 THR A N 1
ATOM 1043 C CA . THR A 1 128 ? 21.366 -9.202 2.237 1.00 45.91 128 THR A CA 1
ATOM 1044 C C . THR A 1 128 ? 19.936 -8.798 1.887 1.00 45.91 128 THR A C 1
ATOM 1046 O O . THR A 1 128 ? 19.121 -9.676 1.590 1.00 45.91 128 THR A O 1
ATOM 1049 N N . GLY A 1 129 ? 19.608 -7.502 1.901 1.00 55.53 129 GLY A N 1
ATOM 1050 C CA . GLY A 1 129 ? 18.351 -7.017 1.317 1.00 55.53 129 GLY A CA 1
ATOM 1051 C C . GLY A 1 129 ? 18.172 -7.560 -0.106 1.00 55.53 129 GLY A C 1
ATOM 1052 O O . GLY A 1 129 ? 19.144 -7.955 -0.754 1.00 55.53 129 GLY A O 1
ATOM 1053 N N . GLN A 1 130 ? 16.936 -7.644 -0.592 1.00 59.19 130 GLN A N 1
ATOM 1054 C CA . GLN A 1 130 ? 16.695 -8.070 -1.967 1.00 59.19 130 GLN A CA 1
ATOM 1055 C C . GLN A 1 130 ? 17.175 -6.961 -2.909 1.00 59.19 130 GLN A C 1
ATOM 1057 O O . GLN A 1 130 ? 16.454 -6.012 -3.193 1.00 59.19 130 GLN A O 1
ATOM 1062 N N . VAL A 1 131 ? 18.438 -7.055 -3.310 1.00 65.50 131 VAL A N 1
ATOM 1063 C CA . VAL A 1 131 ? 19.102 -6.098 -4.186 1.00 65.50 131 VAL A CA 1
ATOM 1064 C C . VAL A 1 131 ? 18.906 -6.551 -5.628 1.00 65.50 131 VAL A C 1
ATOM 1066 O O . VAL A 1 131 ? 19.213 -7.697 -5.970 1.00 65.50 131 VAL A O 1
ATOM 1069 N N . TYR A 1 132 ? 18.376 -5.666 -6.470 1.00 76.00 132 TYR A N 1
ATOM 1070 C CA . TYR A 1 132 ? 18.120 -5.976 -7.875 1.00 76.00 132 TYR A CA 1
ATOM 1071 C C . TYR A 1 132 ? 19.213 -5.389 -8.773 1.00 76.00 132 TYR A C 1
ATOM 1073 O O . TYR A 1 132 ? 19.542 -4.210 -8.638 1.00 76.00 132 TYR A O 1
ATOM 1081 N N . PRO A 1 133 ? 19.759 -6.170 -9.721 1.00 78.69 133 PRO A N 1
ATOM 1082 C CA . PRO A 1 133 ? 20.793 -5.673 -10.614 1.00 78.69 133 PRO A CA 1
ATOM 1083 C C . PRO A 1 133 ? 20.221 -4.669 -11.619 1.00 78.69 133 PRO A C 1
ATOM 1085 O O . PRO A 1 133 ? 19.102 -4.829 -12.128 1.00 78.69 133 PRO A O 1
ATOM 1088 N N . LEU A 1 134 ? 21.037 -3.679 -11.986 1.00 86.88 134 LEU A N 1
ATOM 1089 C CA . LEU A 1 134 ? 20.762 -2.809 -13.128 1.00 86.88 134 LEU A CA 1
ATOM 1090 C C . LEU A 1 134 ? 20.500 -3.631 -14.401 1.00 86.88 134 LEU A C 1
ATOM 1092 O O . LEU A 1 134 ? 21.105 -4.673 -14.648 1.00 86.88 134 LEU A O 1
ATOM 1096 N N . GLY A 1 135 ? 19.550 -3.175 -15.214 1.00 89.81 135 GLY A N 1
ATOM 1097 C CA . GLY A 1 135 ? 19.058 -3.892 -16.391 1.00 89.81 135 GLY A CA 1
ATOM 1098 C C . GLY A 1 135 ? 18.113 -5.062 -16.081 1.00 89.81 135 GLY A C 1
ATOM 1099 O O . GLY A 1 135 ? 17.453 -5.549 -17.001 1.00 89.81 135 GLY A O 1
ATOM 1100 N N . GLY A 1 136 ? 17.992 -5.469 -14.812 1.00 89.88 136 GLY A N 1
ATOM 1101 C CA . GLY A 1 136 ? 17.125 -6.547 -14.346 1.00 89.88 136 GLY A CA 1
ATOM 1102 C C . GLY A 1 136 ? 15.630 -6.222 -14.400 1.00 89.88 136 GLY A C 1
ATOM 1103 O O . GLY A 1 136 ? 15.177 -5.302 -15.089 1.00 89.88 136 GLY A O 1
ATOM 1104 N N . SER A 1 137 ? 14.829 -7.030 -13.706 1.00 90.88 137 SER A N 1
ATOM 1105 C CA . SER A 1 137 ? 13.384 -6.823 -13.550 1.00 90.88 137 SER A CA 1
ATOM 1106 C C . SER A 1 137 ? 12.935 -7.215 -12.145 1.00 90.88 137 SER A C 1
ATOM 1108 O O . SER A 1 137 ? 13.543 -8.092 -11.532 1.00 90.88 137 SER A O 1
ATOM 1110 N N . VAL A 1 138 ? 11.872 -6.581 -11.660 1.00 88.19 138 VAL A N 1
ATOM 1111 C CA . VAL A 1 138 ? 11.314 -6.782 -10.315 1.00 88.19 138 VAL A CA 1
ATOM 1112 C C . VAL A 1 138 ? 9.788 -6.822 -10.363 1.00 88.19 138 VAL A C 1
ATOM 1114 O O . VAL A 1 138 ? 9.180 -6.154 -11.200 1.00 88.19 138 VAL A O 1
ATOM 1117 N N . ASP A 1 139 ? 9.189 -7.589 -9.451 1.00 88.56 139 ASP A N 1
ATOM 1118 C CA . ASP A 1 139 ? 7.762 -7.536 -9.135 1.00 88.56 139 ASP A CA 1
ATOM 1119 C C . ASP A 1 139 ? 7.574 -6.794 -7.801 1.00 88.56 139 ASP A C 1
ATOM 1121 O O . ASP A 1 139 ? 7.901 -7.330 -6.741 1.00 88.56 139 ASP A O 1
ATOM 1125 N N . LEU A 1 140 ? 7.045 -5.569 -7.839 1.00 87.06 140 LEU A N 1
ATOM 1126 C CA . LEU A 1 140 ? 6.662 -4.821 -6.638 1.00 87.06 140 LEU A CA 1
ATOM 1127 C C . LEU A 1 140 ? 5.263 -5.256 -6.204 1.00 87.06 140 LEU A C 1
ATOM 1129 O O . LEU A 1 140 ? 4.307 -5.170 -6.978 1.00 87.06 140 LEU A O 1
ATOM 1133 N N . LEU A 1 141 ? 5.149 -5.770 -4.981 1.00 84.75 141 LEU A N 1
ATOM 1134 C CA . LEU A 1 141 ? 3.948 -6.460 -4.521 1.00 84.75 141 LEU A CA 1
ATOM 1135 C C . LEU A 1 141 ? 2.799 -5.489 -4.228 1.00 84.75 141 LEU A C 1
ATOM 1137 O O . LEU A 1 141 ? 2.953 -4.532 -3.479 1.00 84.75 141 LEU A O 1
ATOM 1141 N N . CYS A 1 142 ? 1.620 -5.790 -4.773 1.00 86.00 142 CYS A N 1
ATOM 1142 C CA . CYS A 1 142 ? 0.353 -5.191 -4.360 1.00 86.00 142 CYS A CA 1
ATOM 1143 C C . CYS A 1 142 ? -0.745 -6.248 -4.473 1.00 86.00 142 CYS A C 1
ATOM 1145 O O . CYS A 1 142 ? -1.079 -6.709 -5.569 1.00 86.00 142 CYS A O 1
ATOM 1147 N N . GLN A 1 143 ? -1.256 -6.679 -3.323 1.00 84.62 143 GLN A N 1
ATOM 1148 C CA . GLN A 1 143 ? -2.229 -7.757 -3.212 1.00 84.62 143 GLN A CA 1
ATOM 1149 C C . GLN A 1 143 ? -3.406 -7.269 -2.379 1.00 84.62 143 GLN A C 1
ATOM 1151 O O . GLN A 1 143 ? -3.220 -6.864 -1.234 1.00 84.62 143 GLN A O 1
ATOM 1156 N N . ILE A 1 144 ? -4.601 -7.345 -2.956 1.00 82.06 144 ILE A N 1
ATOM 1157 C CA . ILE A 1 144 ? -5.848 -7.009 -2.273 1.00 82.06 144 ILE A CA 1
ATOM 1158 C C . ILE A 1 144 ? -6.695 -8.251 -2.017 1.00 82.06 144 ILE A C 1
ATOM 1160 O O . ILE A 1 144 ? -6.501 -9.300 -2.646 1.00 82.06 144 ILE A O 1
ATOM 1164 N N . ASP A 1 145 ? -7.640 -8.113 -1.089 1.00 78.12 145 ASP A N 1
ATOM 1165 C CA . ASP A 1 145 ? -8.664 -9.118 -0.840 1.00 78.12 145 ASP A CA 1
ATOM 1166 C C . ASP A 1 145 ? -9.585 -9.266 -2.063 1.00 78.12 145 ASP A C 1
ATOM 1168 O O . ASP A 1 145 ? -9.925 -8.291 -2.738 1.00 78.12 145 ASP A O 1
ATOM 1172 N N . LYS A 1 146 ? -10.001 -10.502 -2.356 1.00 80.06 146 LYS A N 1
ATOM 1173 C CA . LYS A 1 146 ? -10.876 -10.799 -3.496 1.00 80.06 146 LYS A CA 1
ATOM 1174 C C . LYS A 1 146 ? -12.262 -10.167 -3.356 1.00 80.06 146 LYS A C 1
ATOM 1176 O O . LYS A 1 146 ? -12.856 -9.844 -4.377 1.00 80.06 146 LYS A O 1
ATOM 1181 N N . SER A 1 147 ? -12.744 -9.940 -2.136 1.00 78.19 147 SER A N 1
ATOM 1182 C CA . SER A 1 147 ? -14.002 -9.225 -1.867 1.00 78.19 147 SER A CA 1
ATOM 1183 C C . SER A 1 147 ? -14.014 -7.797 -2.427 1.00 78.19 147 SER A C 1
ATOM 1185 O O . SER A 1 147 ? -15.072 -7.268 -2.761 1.00 78.19 147 SER A O 1
ATOM 1187 N N . LEU A 1 148 ? -12.843 -7.179 -2.618 1.00 76.50 148 LEU A N 1
ATOM 1188 C CA . LEU A 1 148 ? -12.732 -5.857 -3.235 1.00 76.50 148 LEU A CA 1
ATOM 1189 C C . LEU A 1 148 ? -12.873 -5.901 -4.768 1.00 76.50 148 LEU A C 1
ATOM 1191 O O . LEU A 1 148 ? -13.167 -4.874 -5.376 1.00 76.50 148 LEU A O 1
ATOM 1195 N N . LEU A 1 149 ? -12.712 -7.070 -5.405 1.00 80.69 149 LEU A N 1
ATOM 1196 C CA . LEU A 1 149 ? -12.751 -7.233 -6.868 1.00 80.69 149 LEU A CA 1
ATOM 1197 C C . LEU A 1 149 ? -14.158 -7.206 -7.475 1.00 80.69 149 LEU A C 1
ATOM 1199 O O . LEU A 1 149 ? -14.278 -7.159 -8.696 1.00 80.69 149 LEU A O 1
ATOM 1203 N N . GLU A 1 150 ? -15.215 -7.255 -6.664 1.00 69.88 150 GLU A N 1
ATOM 1204 C CA . GLU A 1 150 ? -16.602 -7.346 -7.148 1.00 69.88 150 GLU A CA 1
ATOM 1205 C C . GLU A 1 150 ? -17.078 -6.085 -7.899 1.00 69.88 150 GLU A C 1
ATOM 1207 O O . GLU A 1 150 ? -18.142 -6.096 -8.510 1.00 69.88 150 GLU A O 1
ATOM 1212 N N . ASN A 1 151 ? -16.289 -5.004 -7.891 1.00 67.69 151 ASN A N 1
ATOM 1213 C CA . ASN A 1 151 ? -16.654 -3.695 -8.436 1.00 67.69 151 ASN A CA 1
ATOM 1214 C C . ASN A 1 151 ? -15.611 -3.176 -9.441 1.00 67.69 151 ASN A C 1
ATOM 1216 O O . ASN A 1 151 ? -14.495 -3.693 -9.538 1.00 67.69 151 ASN A O 1
ATOM 1220 N N . SER A 1 152 ? -15.952 -2.121 -10.189 1.00 81.56 152 SER A N 1
ATOM 1221 C CA . SER A 1 152 ? -15.013 -1.443 -11.089 1.00 81.56 152 SER A CA 1
ATOM 1222 C C . SER A 1 152 ? -13.914 -0.736 -10.293 1.00 81.56 152 SER A C 1
ATOM 1224 O O . SER A 1 152 ? -14.091 0.385 -9.820 1.00 81.56 152 SER A O 1
ATOM 1226 N N . LEU A 1 153 ? -12.770 -1.403 -10.148 1.00 90.75 153 LEU A N 1
ATOM 1227 C CA . LEU A 1 153 ? -11.600 -0.848 -9.477 1.00 90.75 153 LEU A CA 1
ATOM 1228 C C . LEU A 1 153 ? -10.761 0.018 -10.415 1.00 90.75 153 LEU A C 1
ATOM 1230 O O . LEU A 1 153 ? -10.537 -0.323 -11.583 1.00 90.75 153 LEU A O 1
ATOM 1234 N N . LYS A 1 154 ? -10.200 1.081 -9.843 1.00 94.25 154 LYS A N 1
ATOM 1235 C CA . LYS A 1 154 ? -9.077 1.822 -10.414 1.00 94.25 154 LYS A CA 1
ATOM 1236 C C . LYS A 1 154 ? -7.845 1.570 -9.546 1.00 94.25 154 LYS A C 1
ATOM 1238 O O . LYS A 1 154 ? -7.897 1.785 -8.342 1.00 94.25 154 LYS A O 1
ATOM 1243 N N . VAL A 1 155 ? -6.744 1.115 -10.139 1.00 94.75 155 VAL A N 1
ATOM 1244 C CA . VAL A 1 155 ? -5.482 0.860 -9.427 1.00 94.75 155 VAL A CA 1
ATOM 1245 C C . VAL A 1 155 ? -4.364 1.674 -10.050 1.00 94.75 155 VAL A C 1
ATOM 1247 O O . VAL A 1 155 ? -4.089 1.550 -11.244 1.00 94.75 155 VAL A O 1
ATOM 1250 N N . GLU A 1 156 ? -3.710 2.488 -9.234 1.00 96.50 156 GLU A N 1
ATOM 1251 C CA . GLU A 1 156 ? -2.579 3.321 -9.620 1.00 96.50 156 GLU A CA 1
ATOM 1252 C C . GLU A 1 156 ? -1.303 2.816 -8.951 1.00 96.50 156 GLU A C 1
ATOM 1254 O O . GLU A 1 156 ? -1.275 2.583 -7.746 1.00 96.50 156 GLU A O 1
ATOM 1259 N N . TRP A 1 157 ? -0.228 2.704 -9.727 1.00 97.31 157 TRP A N 1
ATOM 1260 C CA . TRP A 1 157 ? 1.127 2.703 -9.190 1.00 97.31 157 TRP A CA 1
ATOM 1261 C C . TRP A 1 157 ? 1.750 4.072 -9.404 1.00 97.31 157 TRP A C 1
ATOM 1263 O O . TRP A 1 157 ? 1.794 4.566 -10.534 1.00 97.31 157 TRP A O 1
ATOM 1273 N N . ARG A 1 158 ? 2.269 4.666 -8.333 1.00 95.94 158 ARG A N 1
ATOM 1274 C CA . ARG A 1 158 ? 2.937 5.968 -8.352 1.00 95.94 158 ARG A CA 1
ATOM 1275 C C . ARG A 1 158 ? 4.330 5.897 -7.751 1.00 95.94 158 ARG A C 1
ATOM 1277 O O . ARG A 1 158 ? 4.596 5.079 -6.879 1.00 95.94 158 ARG A O 1
ATOM 1284 N N . ARG A 1 159 ? 5.204 6.792 -8.198 1.00 94.38 159 ARG A N 1
ATOM 1285 C CA . ARG A 1 159 ? 6.477 7.109 -7.543 1.00 94.38 159 ARG A CA 1
ATOM 1286 C C . ARG A 1 159 ? 6.519 8.618 -7.358 1.00 94.38 159 ARG A C 1
ATOM 1288 O O . ARG A 1 159 ? 6.592 9.347 -8.349 1.00 94.38 159 ARG A O 1
ATOM 1295 N N . ALA A 1 160 ? 6.426 9.074 -6.109 1.00 89.38 160 ALA A N 1
ATOM 1296 C CA . ALA A 1 160 ? 6.045 10.456 -5.806 1.00 89.38 160 ALA A CA 1
ATOM 1297 C C . ALA A 1 160 ? 4.794 10.851 -6.628 1.00 89.38 160 ALA A C 1
ATOM 1299 O O . ALA A 1 160 ? 3.820 10.101 -6.660 1.00 89.38 160 ALA A O 1
ATOM 1300 N N . GLU A 1 161 ? 4.841 11.960 -7.366 1.00 90.19 161 GLU A N 1
ATOM 1301 C CA . GLU A 1 161 ? 3.731 12.416 -8.216 1.00 90.19 161 GLU A CA 1
ATOM 1302 C C . GLU A 1 161 ? 3.650 11.703 -9.580 1.00 90.19 161 GLU A C 1
ATOM 1304 O O . GLU A 1 161 ? 2.682 11.867 -10.323 1.00 90.19 161 GLU A O 1
ATOM 1309 N N . THR A 1 162 ? 4.647 10.885 -9.929 1.00 95.12 162 THR A N 1
ATOM 1310 C CA . THR A 1 162 ? 4.745 10.268 -11.258 1.00 95.12 162 THR A CA 1
ATOM 1311 C C . THR A 1 162 ? 3.870 9.023 -11.360 1.00 95.12 162 THR A C 1
ATOM 1313 O O . THR A 1 162 ? 4.032 8.085 -10.577 1.00 95.12 162 THR A O 1
ATOM 1316 N N . LEU A 1 163 ? 2.989 8.974 -12.365 1.00 96.56 163 LEU A N 1
ATOM 1317 C CA . LEU A 1 163 ? 2.198 7.785 -12.682 1.00 96.56 163 LEU A CA 1
ATOM 1318 C C . LEU A 1 163 ? 3.077 6.729 -13.367 1.00 96.56 163 LEU A C 1
ATOM 1320 O O . LEU A 1 163 ? 3.542 6.905 -14.494 1.00 96.56 163 LEU A O 1
ATOM 1324 N N . VAL A 1 164 ? 3.298 5.621 -12.664 1.00 97.25 164 VAL A N 1
ATOM 1325 C CA . VAL A 1 164 ? 4.116 4.495 -13.128 1.00 97.25 164 VAL A CA 1
ATOM 1326 C C . VAL A 1 164 ? 3.272 3.526 -13.944 1.00 97.25 164 VAL A C 1
ATOM 1328 O O . VAL A 1 164 ? 3.711 3.062 -14.996 1.00 97.25 164 VAL A O 1
ATOM 1331 N N . HIS A 1 165 ? 2.061 3.211 -13.471 1.00 97.25 165 HIS A N 1
ATOM 1332 C CA . HIS A 1 165 ? 1.115 2.387 -14.218 1.00 97.25 165 HIS A CA 1
ATOM 1333 C C . HIS A 1 165 ? -0.329 2.548 -13.745 1.00 97.25 165 HIS A C 1
ATOM 1335 O O . HIS A 1 165 ? -0.564 2.809 -12.567 1.00 97.25 165 HIS A O 1
ATOM 1341 N N . LEU A 1 166 ? -1.288 2.327 -14.648 1.00 95.94 166 LEU A N 1
ATOM 1342 C CA . LEU A 1 166 ? -2.721 2.441 -14.375 1.00 95.94 166 LEU A CA 1
ATOM 1343 C C . LEU A 1 166 ? -3.486 1.180 -14.798 1.00 95.94 166 LEU A C 1
ATOM 1345 O O . LEU A 1 166 ? -3.276 0.607 -15.875 1.00 95.94 166 LEU A O 1
ATOM 1349 N N . TYR A 1 167 ? -4.408 0.756 -13.941 1.00 94.94 167 TYR A N 1
ATOM 1350 C CA . TYR A 1 167 ? -5.483 -0.174 -14.257 1.00 94.94 167 TYR A CA 1
ATOM 1351 C C . TYR A 1 167 ? -6.816 0.528 -14.023 1.00 94.94 167 TYR A C 1
ATOM 1353 O O . TYR A 1 167 ? -7.060 1.036 -12.933 1.00 94.94 167 TYR A O 1
ATOM 1361 N N . GLN A 1 168 ? -7.671 0.561 -15.038 1.00 93.06 168 GLN A N 1
ATOM 1362 C CA . GLN A 1 168 ? -8.989 1.184 -14.969 1.00 93.06 168 GLN A CA 1
ATOM 1363 C C . GLN A 1 168 ? -9.898 0.557 -16.030 1.00 93.06 168 GLN A C 1
ATOM 1365 O O . GLN A 1 168 ? -9.414 0.090 -17.063 1.00 93.06 168 GLN A O 1
ATOM 1370 N N . ASP A 1 169 ? -11.206 0.516 -15.772 1.00 88.50 169 ASP A N 1
ATOM 1371 C CA . ASP A 1 169 ? -12.219 -0.009 -16.701 1.00 88.50 169 ASP A CA 1
ATOM 1372 C C . ASP A 1 169 ? -11.935 -1.454 -17.146 1.00 88.50 169 ASP A C 1
ATOM 1374 O O . ASP A 1 169 ? -12.077 -1.824 -18.312 1.00 88.50 169 ASP A O 1
ATOM 1378 N N . GLY A 1 170 ? -11.453 -2.279 -16.210 1.00 87.19 170 GLY A N 1
ATOM 1379 C CA . GLY A 1 170 ? -11.150 -3.690 -16.464 1.00 87.19 170 GLY A CA 1
ATOM 1380 C C . GLY A 1 170 ? -9.880 -3.937 -17.287 1.00 87.19 170 GLY A C 1
ATOM 1381 O O . GLY A 1 170 ? -9.602 -5.078 -17.666 1.00 87.19 170 GLY A O 1
ATOM 1382 N N . LYS A 1 171 ? -9.094 -2.897 -17.588 1.00 90.06 171 LYS A N 1
ATOM 1383 C CA . LYS A 1 171 ? -7.897 -3.008 -18.424 1.00 90.06 171 LYS A CA 1
ATOM 1384 C C . LYS A 1 171 ? -6.700 -2.268 -17.849 1.00 90.06 171 LYS A C 1
ATOM 1386 O O . LYS A 1 171 ? -6.789 -1.259 -17.164 1.00 90.06 171 LYS A O 1
ATOM 1391 N N . SER A 1 172 ? -5.533 -2.796 -18.191 1.00 89.62 172 SER A N 1
ATOM 1392 C CA . SER A 1 172 ? -4.258 -2.142 -17.944 1.00 89.62 172 SER A CA 1
ATOM 1393 C C . SER A 1 172 ? -4.001 -1.094 -19.030 1.00 89.62 172 SER A C 1
ATOM 1395 O O . SER A 1 172 ? -4.013 -1.434 -20.214 1.00 89.62 172 SER A O 1
ATOM 1397 N N . GLN A 1 173 ? -3.758 0.147 -18.620 1.00 91.00 173 GLN A N 1
ATOM 1398 C CA . GLN A 1 173 ? -3.659 1.328 -19.477 1.00 91.00 173 GLN A CA 1
ATOM 1399 C C . GLN A 1 173 ? -2.188 1.738 -19.623 1.00 91.00 173 GLN A C 1
ATOM 1401 O O . GLN A 1 173 ? -1.685 2.584 -18.892 1.00 91.00 173 GLN A O 1
ATOM 1406 N N . ALA A 1 174 ? -1.464 1.083 -20.534 1.00 87.12 174 ALA A N 1
ATOM 1407 C CA . ALA A 1 174 ? -0.038 1.362 -20.739 1.00 87.12 174 ALA A CA 1
ATOM 1408 C C . ALA A 1 174 ? 0.235 2.742 -21.370 1.00 87.12 174 ALA A C 1
ATOM 1410 O O . ALA A 1 174 ? 1.320 3.280 -21.191 1.00 87.12 174 ALA A O 1
ATOM 1411 N N . GLU A 1 175 ? -0.743 3.314 -22.075 1.00 88.56 175 GLU A N 1
ATOM 1412 C CA . GLU A 1 175 ? -0.608 4.614 -22.752 1.00 88.56 175 GLU A CA 1
ATOM 1413 C C . GLU A 1 175 ? -0.640 5.804 -21.777 1.00 88.56 175 GLU A C 1
ATOM 1415 O O . GLU A 1 175 ? -0.139 6.874 -22.094 1.00 88.56 175 GLU A O 1
ATOM 1420 N N . GLU A 1 176 ? -1.177 5.609 -20.569 1.00 91.75 176 GLU A N 1
ATOM 1421 C CA . GLU A 1 176 ? -1.260 6.642 -19.522 1.00 91.75 176 GLU A CA 1
ATOM 1422 C C . GLU A 1 176 ? 0.038 6.749 -18.699 1.00 91.75 176 GLU A C 1
ATOM 1424 O O . GLU A 1 176 ? 0.150 7.558 -17.781 1.00 91.75 176 GLU A O 1
ATOM 1429 N N . GLN A 1 177 ? 1.027 5.894 -18.977 1.00 93.81 177 GLN A N 1
ATOM 1430 C CA . GLN A 1 177 ? 2.286 5.860 -18.238 1.00 93.81 177 GLN A CA 1
ATOM 1431 C C . GLN A 1 177 ? 3.107 7.126 -18.479 1.00 93.81 177 GLN A C 1
ATOM 1433 O O . GLN A 1 177 ? 3.224 7.606 -19.607 1.00 93.81 177 GLN A O 1
ATOM 1438 N N . HIS A 1 178 ? 3.806 7.592 -17.443 1.00 96.06 178 HIS A N 1
ATOM 1439 C CA . HIS A 1 178 ? 4.891 8.542 -17.654 1.00 96.06 178 HIS A CA 1
ATOM 1440 C C . HIS A 1 178 ? 5.952 7.943 -18.593 1.00 96.06 178 HIS A C 1
ATOM 1442 O O . HIS A 1 178 ? 6.252 6.744 -18.535 1.00 96.06 178 HIS A O 1
ATOM 1448 N N . GLN A 1 179 ? 6.555 8.787 -19.435 1.00 94.25 179 GLN A N 1
ATOM 1449 C CA . GLN A 1 179 ? 7.467 8.373 -20.508 1.00 94.25 179 GLN A CA 1
ATOM 1450 C C . GLN A 1 179 ? 8.612 7.468 -20.018 1.00 94.25 179 GLN A C 1
ATOM 1452 O O . GLN A 1 179 ? 9.010 6.535 -20.719 1.00 94.25 179 GLN A O 1
ATOM 1457 N N . ASP A 1 180 ? 9.101 7.688 -18.797 1.00 94.50 180 ASP A N 1
ATOM 1458 C CA . ASP A 1 180 ? 10.175 6.887 -18.199 1.00 94.50 180 ASP A CA 1
ATOM 1459 C C . ASP A 1 180 ? 9.812 5.415 -17.979 1.00 94.50 180 ASP A C 1
ATOM 1461 O O . ASP A 1 180 ? 10.701 4.557 -18.003 1.00 94.50 180 ASP A O 1
ATOM 1465 N N . TYR A 1 181 ? 8.529 5.105 -17.797 1.00 95.88 181 TYR A N 1
ATOM 1466 C CA . TYR A 1 181 ? 8.034 3.757 -17.507 1.00 95.88 181 TYR A CA 1
ATOM 1467 C C . TYR A 1 181 ? 7.412 3.066 -18.718 1.00 95.88 181 TYR A C 1
ATOM 1469 O O . TYR A 1 181 ? 7.123 1.865 -18.656 1.00 95.88 181 TYR A O 1
ATOM 1477 N N . HIS A 1 182 ? 7.288 3.783 -19.837 1.00 93.50 182 HIS A N 1
ATOM 1478 C CA . HIS A 1 182 ? 6.666 3.281 -21.050 1.00 93.50 182 HIS A CA 1
ATOM 1479 C C . HIS A 1 182 ? 7.296 1.956 -21.513 1.00 93.50 182 HIS A C 1
ATOM 1481 O O . HIS A 1 182 ? 8.517 1.842 -21.677 1.00 93.50 182 HIS A O 1
ATOM 1487 N N . LYS A 1 183 ? 6.459 0.925 -21.707 1.00 92.44 183 LYS A N 1
ATOM 1488 C CA . LYS A 1 183 ? 6.845 -0.464 -22.067 1.00 92.44 183 LYS A CA 1
ATOM 1489 C C . LYS A 1 183 ? 7.725 -1.194 -21.036 1.00 92.44 183 LYS A C 1
ATOM 1491 O O . LYS A 1 183 ? 8.109 -2.344 -21.270 1.00 92.44 183 LYS A O 1
ATOM 1496 N N . ARG A 1 184 ? 8.058 -0.562 -19.909 1.00 96.38 184 ARG A N 1
ATOM 1497 C CA . ARG A 1 184 ? 8.880 -1.133 -18.831 1.00 96.38 184 ARG A CA 1
ATOM 1498 C C . ARG A 1 184 ? 8.017 -1.604 -17.671 1.00 96.38 184 ARG A C 1
ATOM 1500 O O . ARG A 1 184 ? 8.267 -2.689 -17.155 1.00 96.38 184 ARG A O 1
ATOM 1507 N N . ALA A 1 185 ? 6.999 -0.827 -17.321 1.00 96.25 185 ALA A N 1
ATOM 1508 C CA . ALA A 1 185 ? 6.027 -1.115 -16.276 1.00 96.25 185 ALA A CA 1
ATOM 1509 C C . ALA A 1 185 ? 4.800 -1.846 -16.846 1.00 96.25 185 ALA A C 1
ATOM 1511 O O . ALA A 1 185 ? 4.293 -1.472 -17.903 1.00 96.25 185 ALA A O 1
ATOM 1512 N N . HIS A 1 186 ? 4.324 -2.908 -16.195 1.00 94.94 186 HIS A N 1
ATOM 1513 C CA . HIS A 1 186 ? 3.037 -3.536 -16.523 1.00 94.94 186 HIS A CA 1
ATOM 1514 C C . HIS A 1 186 ? 2.499 -4.414 -15.391 1.00 94.94 186 HIS A C 1
ATOM 1516 O O . HIS A 1 186 ? 3.248 -4.910 -14.558 1.00 94.94 186 HIS A O 1
ATOM 1522 N N . PHE A 1 187 ? 1.189 -4.670 -15.411 1.00 93.50 187 PHE A N 1
ATOM 1523 C CA . PHE A 1 187 ? 0.566 -5.697 -14.579 1.00 93.50 187 PHE A CA 1
ATOM 1524 C C . PHE A 1 187 ? 0.611 -7.067 -15.254 1.00 93.50 187 PHE A C 1
ATOM 1526 O O . PHE A 1 187 ? 0.460 -7.198 -16.476 1.00 93.50 187 PHE A O 1
ATOM 1533 N N . LEU A 1 188 ? 0.693 -8.117 -14.442 1.00 88.19 188 LEU A N 1
ATOM 1534 C CA . LEU A 1 188 ? 0.491 -9.488 -14.900 1.00 88.19 188 LEU A CA 1
ATOM 1535 C C . LEU A 1 188 ? -1.014 -9.777 -15.026 1.00 88.19 188 LEU A C 1
ATOM 1537 O O . LEU A 1 188 ? -1.632 -10.286 -14.095 1.00 88.19 188 LEU A O 1
ATOM 1541 N N . LYS A 1 189 ? -1.599 -9.500 -16.204 1.00 85.88 189 LYS A N 1
ATOM 1542 C CA . LYS A 1 189 ? -3.055 -9.608 -16.482 1.00 85.88 189 LYS A CA 1
ATOM 1543 C C . LYS A 1 189 ? -3.720 -10.874 -15.923 1.00 85.88 189 LYS A C 1
ATOM 1545 O O . LYS A 1 189 ? -4.825 -10.815 -15.402 1.00 85.88 189 LYS A O 1
ATOM 1550 N N . LYS A 1 190 ? -3.038 -12.023 -16.003 1.00 88.88 190 LYS A N 1
ATOM 1551 C CA . LYS A 1 190 ? -3.561 -13.321 -15.540 1.00 88.88 190 LYS A CA 1
ATOM 1552 C C . LYS A 1 190 ? -3.771 -13.407 -14.023 1.00 88.88 190 LYS A C 1
ATOM 1554 O O . LYS A 1 190 ? -4.557 -14.250 -13.607 1.00 88.88 190 LYS A O 1
ATOM 1559 N N . LYS A 1 191 ? -3.077 -12.584 -13.228 1.00 89.44 191 LYS A N 1
ATOM 1560 C CA . LYS A 1 191 ? -3.150 -12.584 -11.759 1.00 89.44 191 LYS A CA 1
ATOM 1561 C C . LYS A 1 191 ? -4.124 -11.535 -11.197 1.00 89.44 191 LYS A C 1
ATOM 1563 O O . LYS A 1 191 ? -4.477 -11.608 -10.026 1.00 89.44 191 LYS A O 1
ATOM 1568 N N . ILE A 1 192 ? -4.610 -10.606 -12.026 1.00 90.69 192 ILE A N 1
ATOM 1569 C CA . ILE A 1 192 ? -5.530 -9.532 -11.603 1.00 90.69 192 ILE A CA 1
ATOM 1570 C C . ILE A 1 192 ? -6.838 -10.098 -11.039 1.00 90.69 192 ILE A C 1
ATOM 1572 O O . ILE A 1 192 ? -7.313 -9.648 -10.002 1.00 90.69 192 ILE A O 1
ATOM 1576 N N . LYS A 1 193 ? -7.372 -11.155 -11.664 1.00 88.31 193 LYS A N 1
ATOM 1577 C CA . LYS A 1 193 ? -8.563 -11.884 -11.187 1.00 88.31 193 LYS A CA 1
ATOM 1578 C C . LYS A 1 193 ? -8.415 -12.473 -9.776 1.00 88.31 193 LYS A C 1
ATOM 1580 O O . LYS A 1 193 ? -9.404 -12.855 -9.164 1.00 88.31 193 LYS A O 1
ATOM 1585 N N . ASP A 1 194 ? -7.181 -12.589 -9.289 1.00 87.00 194 ASP A N 1
ATOM 1586 C CA . ASP A 1 194 ? -6.852 -13.103 -7.965 1.00 87.00 194 ASP A CA 1
ATOM 1587 C C . ASP A 1 194 ? -6.494 -11.980 -6.977 1.00 87.00 194 ASP A C 1
ATOM 1589 O O . ASP A 1 194 ? -5.985 -12.260 -5.895 1.00 87.00 194 ASP A O 1
ATOM 1593 N N . GLY A 1 195 ? -6.738 -10.715 -7.337 1.00 85.81 195 GLY A N 1
ATOM 1594 C CA . GLY A 1 195 ? -6.450 -9.552 -6.490 1.00 85.81 195 GLY A CA 1
ATOM 1595 C C . GLY A 1 195 ? -4.994 -9.102 -6.549 1.00 85.81 195 GLY A C 1
ATOM 1596 O O . GLY A 1 195 ? -4.572 -8.266 -5.755 1.00 85.81 195 GLY A O 1
ATOM 1597 N N . ASN A 1 196 ? -4.204 -9.660 -7.469 1.00 88.25 196 ASN A N 1
ATOM 1598 C CA . ASN A 1 196 ? -2.795 -9.334 -7.587 1.00 88.25 196 ASN A CA 1
ATOM 1599 C C . ASN A 1 196 ? -2.589 -8.229 -8.627 1.00 88.25 196 ASN A C 1
ATOM 1601 O O . ASN A 1 196 ? -2.603 -8.471 -9.840 1.00 88.25 196 ASN A O 1
ATOM 1605 N N . PHE A 1 197 ? -2.344 -7.029 -8.121 1.00 92.81 197 PHE A N 1
ATOM 1606 C CA . PHE A 1 197 ? -1.994 -5.839 -8.887 1.00 92.81 197 PHE A CA 1
ATOM 1607 C C . PHE A 1 197 ? -0.507 -5.506 -8.727 1.00 92.81 197 PHE A C 1
ATOM 1609 O O . PHE A 1 197 ? -0.117 -4.340 -8.734 1.00 92.81 197 PHE A O 1
ATOM 1616 N N . SER A 1 198 ? 0.347 -6.521 -8.570 1.00 91.00 198 SER A N 1
ATOM 1617 C CA . SER A 1 198 ? 1.791 -6.304 -8.454 1.00 91.00 198 SER A CA 1
ATOM 1618 C C . SER A 1 198 ? 2.348 -5.701 -9.745 1.00 91.00 198 SER A C 1
ATOM 1620 O O . SER A 1 198 ? 1.974 -6.114 -10.852 1.00 91.00 198 SER A O 1
ATOM 1622 N N . LEU A 1 199 ? 3.235 -4.719 -9.601 1.00 94.62 199 LEU A N 1
ATOM 1623 C CA . LEU A 1 199 ? 3.875 -4.040 -10.718 1.00 94.62 199 LEU A CA 1
ATOM 1624 C C . LEU A 1 199 ? 5.107 -4.815 -11.164 1.00 94.62 199 LEU A C 1
ATOM 1626 O O . LEU A 1 199 ? 6.071 -4.930 -10.415 1.00 94.62 199 LEU A O 1
ATOM 1630 N N . HIS A 1 200 ? 5.112 -5.262 -12.413 1.00 94.88 200 HIS A N 1
ATOM 1631 C CA . HIS A 1 200 ? 6.308 -5.792 -13.045 1.00 94.88 200 HIS A CA 1
ATOM 1632 C C . HIS A 1 200 ? 7.073 -4.656 -13.735 1.00 94.88 200 HIS A C 1
ATOM 1634 O O . HIS A 1 200 ? 6.588 -4.090 -14.722 1.00 94.88 200 HIS A O 1
ATOM 1640 N N . LEU A 1 201 ? 8.265 -4.325 -13.235 1.00 95.94 201 LEU A N 1
ATOM 1641 C CA . LEU A 1 201 ? 9.134 -3.277 -13.776 1.00 95.94 201 LEU A CA 1
ATOM 1642 C C . LEU A 1 201 ? 10.384 -3.894 -14.414 1.00 95.94 201 LEU A C 1
ATOM 1644 O O . LEU A 1 201 ? 11.159 -4.580 -13.750 1.00 95.94 201 LEU A O 1
ATOM 1648 N N . LYS A 1 202 ? 10.587 -3.638 -15.713 1.00 96.06 202 LYS A N 1
ATOM 1649 C CA . LYS A 1 202 ? 11.717 -4.148 -16.510 1.00 96.06 202 LYS A CA 1
ATOM 1650 C C . LYS A 1 202 ? 12.790 -3.098 -16.778 1.00 96.06 202 LYS A C 1
ATOM 1652 O O . LYS A 1 202 ? 12.510 -1.899 -16.862 1.00 96.06 202 LYS A O 1
ATOM 1657 N N . LYS A 1 203 ? 13.992 -3.590 -17.100 1.00 95.50 203 LYS A N 1
ATOM 1658 C CA . LYS A 1 203 ? 15.152 -2.791 -17.520 1.00 95.50 203 LYS A CA 1
ATOM 1659 C C . LYS A 1 203 ? 15.471 -1.737 -16.466 1.00 95.50 203 LYS A C 1
ATOM 1661 O O . LYS A 1 203 ? 15.366 -0.544 -16.747 1.00 95.50 203 LYS A O 1
ATOM 1666 N N . LEU A 1 204 ? 15.761 -2.199 -15.252 1.00 94.06 204 LEU A N 1
ATOM 1667 C CA . LEU A 1 204 ? 16.032 -1.332 -14.107 1.00 94.06 204 LEU A CA 1
ATOM 1668 C C . LEU A 1 204 ? 17.212 -0.387 -14.379 1.00 94.06 204 LEU A C 1
ATOM 1670 O O . LEU A 1 204 ? 18.192 -0.758 -15.024 1.00 94.06 204 LEU A O 1
ATOM 1674 N N . ARG A 1 205 ? 17.095 0.846 -13.907 1.00 94.12 205 ARG A N 1
ATOM 1675 C CA . ARG A 1 205 ? 18.043 1.954 -14.043 1.00 94.12 205 ARG A CA 1
ATOM 1676 C C . ARG A 1 205 ? 18.313 2.509 -12.653 1.00 94.12 205 ARG A C 1
ATOM 1678 O O . ARG A 1 205 ? 17.423 2.471 -11.816 1.00 94.12 205 ARG A O 1
ATOM 1685 N N . ALA A 1 206 ? 19.478 3.117 -12.439 1.00 90.38 206 ALA A N 1
ATOM 1686 C CA . ALA A 1 206 ? 19.830 3.703 -11.142 1.00 90.38 206 ALA A CA 1
ATOM 1687 C C . ALA A 1 206 ? 18.762 4.689 -10.622 1.00 90.38 206 ALA A C 1
ATOM 1689 O O . ALA A 1 206 ? 18.443 4.696 -9.442 1.00 90.38 206 ALA A O 1
ATOM 1690 N N . GLY A 1 207 ? 18.142 5.466 -11.519 1.00 91.56 207 GLY A N 1
ATOM 1691 C CA . GLY A 1 207 ? 17.073 6.406 -11.163 1.00 91.56 207 GLY A CA 1
ATOM 1692 C C . GLY A 1 207 ? 15.730 5.774 -10.775 1.00 91.56 207 GLY A C 1
ATOM 1693 O O . GLY A 1 207 ? 14.848 6.502 -10.324 1.00 91.56 207 GLY A O 1
ATOM 1694 N N . ASP A 1 208 ? 15.555 4.460 -10.946 1.00 93.62 208 ASP A N 1
ATOM 1695 C CA . ASP A 1 208 ? 14.335 3.764 -10.525 1.00 93.62 208 ASP A CA 1
ATOM 1696 C C . ASP A 1 208 ? 14.333 3.453 -9.020 1.00 93.62 208 ASP A C 1
ATOM 1698 O O . ASP A 1 208 ? 13.274 3.119 -8.494 1.00 93.62 208 ASP A O 1
ATOM 1702 N N . GLU A 1 209 ? 15.475 3.542 -8.328 1.00 88.88 209 GLU A N 1
ATOM 1703 C CA . GLU A 1 209 ? 15.566 3.301 -6.882 1.00 88.88 209 GLU A CA 1
ATOM 1704 C C . GLU A 1 209 ? 14.596 4.200 -6.095 1.00 88.88 209 GLU A C 1
ATOM 1706 O O . GLU A 1 209 ? 14.354 5.362 -6.453 1.00 88.88 209 GLU A O 1
ATOM 1711 N N . GLY A 1 210 ? 14.013 3.655 -5.027 1.00 87.81 210 GLY A N 1
ATOM 1712 C CA . GLY A 1 210 ? 13.135 4.382 -4.114 1.00 87.81 210 GLY A CA 1
ATOM 1713 C C . GLY A 1 210 ? 11.777 3.719 -3.892 1.00 87.81 210 GLY A C 1
ATOM 1714 O O . GLY A 1 210 ? 11.578 2.535 -4.165 1.00 87.81 210 GLY A O 1
ATOM 1715 N N . VAL A 1 211 ? 10.839 4.505 -3.362 1.00 85.81 211 VAL A N 1
ATOM 1716 C CA . VAL A 1 211 ? 9.530 4.022 -2.906 1.00 85.81 211 VAL A CA 1
ATOM 1717 C C . VAL A 1 211 ? 8.474 4.179 -3.995 1.00 85.81 211 VAL A C 1
ATOM 1719 O O . VAL A 1 211 ? 8.273 5.262 -4.551 1.00 85.81 211 VAL A O 1
ATOM 1722 N N . TYR A 1 212 ? 7.774 3.084 -4.263 1.00 90.31 212 TYR A N 1
ATOM 1723 C CA . TYR A 1 212 ? 6.625 3.013 -5.152 1.00 90.31 212 TYR A CA 1
ATOM 1724 C C . TYR A 1 212 ? 5.372 2.762 -4.326 1.00 90.31 212 TYR A C 1
ATOM 1726 O O . TYR A 1 212 ? 5.395 1.958 -3.400 1.00 90.31 212 TYR A O 1
ATOM 1734 N N . ARG A 1 213 ? 4.265 3.391 -4.703 1.00 90.88 213 ARG A N 1
ATOM 1735 C CA . ARG A 1 213 ? 2.987 3.304 -4.004 1.00 90.88 213 ARG A CA 1
ATOM 1736 C C . ARG A 1 213 ? 1.918 2.708 -4.898 1.00 90.88 213 ARG A C 1
ATOM 1738 O O . ARG A 1 213 ? 1.653 3.245 -5.972 1.00 90.88 213 ARG A O 1
ATOM 1745 N N . CYS A 1 214 ? 1.294 1.632 -4.441 1.00 92.25 214 CYS A N 1
ATOM 1746 C CA . CYS A 1 214 ? 0.070 1.087 -5.010 1.00 92.25 214 CYS A CA 1
ATOM 1747 C C . CYS A 1 214 ? -1.128 1.724 -4.309 1.00 92.25 214 CYS A C 1
ATOM 1749 O O . CYS A 1 214 ? -1.205 1.660 -3.085 1.00 92.25 214 CYS A O 1
ATOM 1751 N N . ILE A 1 215 ? -2.066 2.291 -5.063 1.00 91.44 215 ILE A N 1
ATOM 1752 C CA . ILE A 1 215 ? -3.304 2.879 -4.545 1.00 91.44 215 ILE A CA 1
ATOM 1753 C C . ILE A 1 215 ? -4.482 2.270 -5.295 1.00 91.44 215 ILE A C 1
ATOM 1755 O O . ILE A 1 215 ? -4.508 2.264 -6.526 1.00 91.44 215 ILE A O 1
ATOM 1759 N N . VAL A 1 216 ? -5.461 1.759 -4.561 1.00 91.06 216 VAL A N 1
ATOM 1760 C CA . VAL A 1 216 ? -6.663 1.125 -5.100 1.00 91.06 216 VAL A CA 1
ATOM 1761 C C . VAL A 1 216 ? -7.860 1.968 -4.711 1.00 91.06 216 VAL A C 1
ATOM 1763 O O . VAL A 1 216 ? -8.084 2.245 -3.532 1.00 91.06 216 VAL A O 1
ATOM 1766 N N . TYR A 1 217 ? -8.638 2.339 -5.717 1.00 89.94 217 TYR A N 1
ATOM 1767 C CA . TYR A 1 217 ? -9.852 3.115 -5.582 1.00 89.94 217 TYR A CA 1
ATOM 1768 C C . TYR A 1 217 ? -11.074 2.290 -5.973 1.00 89.94 217 TYR A C 1
ATOM 1770 O O . TYR A 1 217 ? -11.049 1.548 -6.963 1.00 89.94 217 TYR A O 1
ATOM 1778 N N . LYS A 1 218 ? -12.158 2.500 -5.232 1.00 86.69 218 LYS A N 1
ATOM 1779 C CA . LYS A 1 218 ? -13.509 2.047 -5.551 1.00 86.69 218 LYS A CA 1
ATOM 1780 C C . LYS A 1 218 ? -14.423 3.266 -5.519 1.00 86.69 218 LYS A C 1
ATOM 1782 O O . LYS A 1 218 ? -14.438 3.970 -4.524 1.00 86.69 218 LYS A O 1
ATOM 1787 N N . ASP A 1 219 ? -15.146 3.525 -6.607 1.00 84.06 219 ASP A N 1
ATOM 1788 C CA . ASP A 1 219 ? -16.105 4.639 -6.697 1.00 84.06 219 ASP A CA 1
ATOM 1789 C C . ASP A 1 219 ? -15.520 6.005 -6.273 1.00 84.06 219 ASP A C 1
ATOM 1791 O O . ASP A 1 219 ? -16.206 6.835 -5.699 1.00 84.06 219 ASP A O 1
ATOM 1795 N N . GLN A 1 220 ? -14.241 6.242 -6.609 1.00 82.81 220 GLN A N 1
ATOM 1796 C CA . GLN A 1 220 ? -13.406 7.402 -6.225 1.00 82.81 220 GLN A CA 1
ATOM 1797 C C . GLN A 1 220 ? -12.856 7.391 -4.790 1.00 82.81 220 GLN A C 1
ATOM 1799 O O . GLN A 1 220 ? -11.888 8.106 -4.520 1.00 82.81 220 GLN A O 1
ATOM 1804 N N . ASP A 1 221 ? -13.358 6.525 -3.917 1.00 83.44 221 ASP A N 1
ATOM 1805 C CA . ASP A 1 221 ? -12.827 6.345 -2.570 1.00 83.44 221 ASP A CA 1
ATOM 1806 C C . ASP A 1 221 ? -11.571 5.483 -2.591 1.00 83.44 221 ASP A C 1
ATOM 1808 O O . ASP A 1 221 ? -11.506 4.447 -3.257 1.00 83.44 221 ASP A O 1
ATOM 1812 N N . CYS A 1 222 ? -10.548 5.899 -1.846 1.00 86.94 222 CYS A N 1
ATOM 1813 C CA . CYS A 1 222 ? -9.372 5.067 -1.654 1.00 86.94 222 CYS A CA 1
ATOM 1814 C C . CYS A 1 222 ? -9.715 3.921 -0.702 1.00 86.94 222 CYS A C 1
ATOM 1816 O O . CYS A 1 222 ? -10.082 4.157 0.445 1.00 86.94 222 CYS A O 1
ATOM 1818 N N . VAL A 1 223 ? -9.564 2.684 -1.164 1.00 82.88 223 VAL A N 1
ATOM 1819 C CA . VAL A 1 223 ? -9.918 1.490 -0.386 1.00 82.88 223 VAL A CA 1
ATOM 1820 C C . VAL A 1 223 ? -8.725 0.627 -0.036 1.00 82.88 223 VAL A C 1
ATOM 1822 O O . VAL A 1 223 ? -8.874 -0.284 0.755 1.00 82.88 223 VAL A O 1
ATOM 1825 N N . PHE A 1 224 ? -7.551 0.861 -0.623 1.00 84.38 224 PHE A N 1
ATOM 1826 C CA . PHE A 1 224 ? -6.315 0.195 -0.219 1.00 84.38 224 PHE A CA 1
ATOM 1827 C C . PHE A 1 224 ? -5.108 1.003 -0.692 1.00 84.38 224 PHE A C 1
ATOM 1829 O O . PHE A 1 224 ? -5.117 1.556 -1.790 1.00 84.38 224 PHE A O 1
ATOM 1836 N N . SER A 1 225 ? -4.055 1.057 0.123 1.00 84.12 225 SER A N 1
ATOM 1837 C CA . SER A 1 225 ? -2.772 1.633 -0.276 1.00 84.12 225 SER A CA 1
ATOM 1838 C C . SER A 1 225 ? -1.616 0.894 0.384 1.00 84.12 225 SER A C 1
ATOM 1840 O O . SER A 1 225 ? -1.686 0.566 1.573 1.00 84.12 225 SER A O 1
ATOM 1842 N N . ALA A 1 226 ? -0.559 0.644 -0.384 1.00 80.00 226 ALA A N 1
ATOM 1843 C CA . ALA A 1 226 ? 0.646 -0.032 0.079 1.00 80.00 226 ALA A CA 1
ATOM 1844 C C . ALA A 1 226 ? 1.890 0.502 -0.634 1.00 80.00 226 ALA A C 1
ATOM 1846 O O . ALA A 1 226 ? 1.862 0.747 -1.840 1.00 80.00 226 ALA A O 1
ATOM 1847 N N . ASP A 1 227 ? 2.986 0.608 0.113 1.00 81.56 227 ASP A N 1
ATOM 1848 C CA . ASP A 1 227 ? 4.286 1.008 -0.415 1.00 81.56 227 ASP A CA 1
ATOM 1849 C C . ASP A 1 227 ? 5.184 -0.213 -0.649 1.00 81.56 227 ASP A C 1
ATOM 1851 O O . ASP A 1 227 ? 5.130 -1.204 0.084 1.00 81.56 227 ASP A O 1
ATOM 1855 N N . ALA A 1 228 ? 6.024 -0.120 -1.675 1.00 81.38 228 ALA A N 1
ATOM 1856 C CA . ALA A 1 228 ? 7.058 -1.080 -2.021 1.00 81.38 228 ALA A CA 1
ATOM 1857 C C . ALA A 1 228 ? 8.382 -0.343 -2.252 1.00 81.38 228 ALA A C 1
ATOM 1859 O O . ALA A 1 228 ? 8.469 0.570 -3.075 1.00 81.38 228 ALA A O 1
ATOM 1860 N N . GLU A 1 229 ? 9.417 -0.753 -1.526 1.00 81.94 229 GLU A N 1
ATOM 1861 C CA . GLU A 1 229 ? 10.756 -0.174 -1.614 1.00 81.94 229 GLU A CA 1
ATOM 1862 C C . GLU A 1 229 ? 11.609 -0.967 -2.612 1.00 81.94 229 GLU A C 1
ATOM 1864 O O . GLU A 1 229 ? 11.758 -2.187 -2.497 1.00 81.94 229 GLU A O 1
ATOM 1869 N N . LEU A 1 230 ? 12.158 -0.274 -3.611 1.00 82.75 230 LEU A N 1
ATOM 1870 C CA . LEU A 1 230 ? 13.088 -0.838 -4.583 1.00 82.75 230 LEU A CA 1
ATOM 1871 C C . LEU A 1 230 ? 14.505 -0.373 -4.254 1.00 82.75 230 LEU A C 1
ATOM 1873 O O . LEU A 1 230 ? 14.788 0.815 -4.370 1.00 82.75 230 LEU A O 1
ATOM 1877 N N . ASN A 1 231 ? 15.381 -1.325 -3.926 1.00 79.50 231 ASN A N 1
ATOM 1878 C CA . ASN A 1 231 ? 16.809 -1.111 -3.689 1.00 79.50 231 ASN A CA 1
ATOM 1879 C C . ASN A 1 231 ? 17.636 -1.761 -4.811 1.00 79.50 231 ASN A C 1
ATOM 1881 O O . ASN A 1 231 ? 17.412 -2.932 -5.153 1.00 79.50 231 ASN A O 1
ATOM 1885 N N . LEU A 1 232 ? 18.582 -1.016 -5.385 1.00 78.00 232 LEU A N 1
ATOM 1886 C CA . LEU A 1 232 ? 19.435 -1.481 -6.483 1.00 78.00 232 LEU A CA 1
ATOM 1887 C C . LEU A 1 232 ? 20.861 -1.783 -6.001 1.00 78.00 232 LEU A C 1
ATOM 1889 O O . LEU A 1 232 ? 21.276 -1.349 -4.927 1.00 78.00 232 LEU A O 1
ATOM 1893 N N . GLY A 1 233 ? 21.588 -2.590 -6.780 1.00 66.19 233 GLY A N 1
ATOM 1894 C CA . GLY A 1 233 ? 22.967 -3.015 -6.496 1.00 66.19 233 GLY A CA 1
ATOM 1895 C C . GLY A 1 233 ? 23.910 -2.869 -7.661 1.00 66.19 233 GLY A C 1
ATOM 1896 O O . GLY A 1 233 ? 23.423 -2.824 -8.816 1.00 66.19 233 GLY A O 1
#

Organism: Cyprinus carpio (NCBI:txid7962)